Protein AF-A0A522RXC2-F1 (afdb_monomer)

pLDDT: mean 76.6, std 20.16, range [38.16, 98.0]

Mean predicted aligned error: 17.6 Å

Radius of gyration: 33.02 Å; Cα contacts (8 Å, |Δi|>4): 258; chains: 1; bounding box: 106×85×93 Å

Nearest PDB structures (foldseek):
  2ajp-assembly3_B  TM=4.427E-01  e=1.871E+00  Homo sapiens
  6yjz-assembly1_B  TM=4.642E-01  e=2.998E+00  Mus musculus
  6yjz-assembly2_D  TM=4.438E-01  e=3.330E+00  Mus musculus
  2yxt-assembly1_B  TM=4.566E-01  e=5.338E+00  Homo sapiens
  6evj-assembly1_B  TM=4.307E-01  e=3.897E+00  Influenza A virus (A/little yellow-shouldered bat/Guatemala/060/2010(H17N10))

Structure (mmCIF, N/CA/C/O backbone):
data_AF-A0A522RXC2-F1
#
_entry.id   AF-A0A522RXC2-F1
#
loop_
_atom_site.group_PDB
_atom_site.id
_atom_site.type_symbol
_atom_site.label_atom_id
_atom_site.label_alt_id
_atom_site.label_comp_id
_atom_site.label_asym_id
_atom_site.label_entity_id
_atom_site.label_seq_id
_atom_site.pdbx_PDB_ins_code
_atom_site.Cartn_x
_atom_site.Cartn_y
_atom_site.Cartn_z
_atom_site.occupancy
_atom_site.B_iso_or_equiv
_atom_site.auth_seq_id
_atom_site.auth_comp_id
_atom_site.auth_asym_id
_atom_site.auth_atom_id
_atom_site.pdbx_PDB_model_num
ATOM 1 N N . MET A 1 1 ? 27.161 63.337 -37.285 1.00 39.28 1 MET A N 1
ATOM 2 C CA . MET A 1 1 ? 25.942 62.586 -37.662 1.00 39.28 1 MET A CA 1
ATOM 3 C C . MET A 1 1 ? 25.409 61.882 -36.421 1.00 39.28 1 MET A C 1
ATOM 5 O O . MET A 1 1 ? 26.219 61.438 -35.623 1.00 39.28 1 MET A O 1
ATOM 9 N N . LYS A 1 2 ? 24.078 61.933 -36.261 1.00 38.31 2 LYS A N 1
ATOM 10 C CA . LYS A 1 2 ? 23.156 61.257 -35.318 1.00 38.31 2 LYS A CA 1
ATOM 11 C C . LYS A 1 2 ? 23.788 60.215 -34.362 1.00 38.31 2 LYS A C 1
ATOM 13 O O . LYS A 1 2 ? 24.434 59.295 -34.836 1.00 38.31 2 LYS A O 1
ATOM 18 N N . SER A 1 3 ? 23.743 60.422 -33.035 1.00 42.00 3 SER A N 1
ATOM 19 C CA . SER A 1 3 ? 22.680 59.985 -32.080 1.00 42.00 3 SER A CA 1
ATOM 20 C C . SER A 1 3 ? 22.632 58.453 -31.928 1.00 42.00 3 SER A C 1
ATOM 22 O O . SER A 1 3 ? 22.546 57.773 -32.934 1.00 42.00 3 SER A O 1
ATOM 24 N N . HIS A 1 4 ? 22.786 57.866 -30.731 1.00 44.84 4 HIS A N 1
ATOM 25 C CA . HIS A 1 4 ? 21.712 57.647 -29.743 1.00 44.84 4 HIS A CA 1
ATOM 26 C C . HIS A 1 4 ? 22.188 57.720 -28.270 1.00 44.84 4 HIS A C 1
ATOM 28 O O . HIS A 1 4 ? 23.353 57.495 -27.961 1.00 44.84 4 HIS A O 1
ATOM 34 N N . ARG A 1 5 ? 21.248 58.090 -27.385 1.00 46.31 5 ARG A N 1
ATOM 35 C CA . ARG A 1 5 ? 21.393 58.407 -25.947 1.00 46.31 5 ARG A CA 1
ATOM 36 C C . ARG A 1 5 ? 20.899 57.218 -25.050 1.00 46.31 5 ARG A C 1
ATOM 38 O O . ARG A 1 5 ? 20.729 56.137 -25.605 1.00 46.31 5 ARG A O 1
ATOM 45 N N . PRO A 1 6 ? 20.671 57.355 -23.716 1.00 63.16 6 PRO A N 1
ATOM 46 C CA . PRO A 1 6 ? 21.152 56.415 -22.688 1.00 63.16 6 PRO A CA 1
ATOM 47 C C . PRO A 1 6 ? 20.010 55.804 -21.829 1.00 63.16 6 PRO A C 1
ATOM 49 O O . PRO A 1 6 ? 18.865 56.225 -21.946 1.00 63.16 6 PRO A O 1
ATOM 52 N N . VAL A 1 7 ? 20.306 54.878 -20.908 1.00 45.78 7 VAL A N 1
ATOM 53 C CA . VAL A 1 7 ? 19.448 54.507 -19.748 1.00 45.78 7 VAL A CA 1
ATOM 54 C C . VAL A 1 7 ? 20.414 53.991 -18.659 1.00 45.78 7 VAL A C 1
ATOM 56 O O . VAL A 1 7 ? 21.138 53.045 -18.937 1.00 45.78 7 VAL A O 1
ATOM 59 N N . LEU A 1 8 ? 20.731 54.633 -17.526 1.00 41.34 8 LEU A N 1
ATOM 60 C CA . LEU A 1 8 ? 20.001 55.308 -16.438 1.00 41.34 8 LEU A CA 1
ATOM 61 C C . LEU A 1 8 ? 19.420 54.336 -15.391 1.00 41.34 8 LEU A C 1
ATOM 63 O O . LEU A 1 8 ? 18.599 53.479 -15.700 1.00 41.34 8 LEU A O 1
ATOM 67 N N . THR A 1 9 ? 19.771 54.629 -14.133 1.00 42.03 9 THR A N 1
ATOM 68 C CA . THR A 1 9 ? 19.067 54.342 -12.862 1.00 42.03 9 THR A CA 1
ATOM 69 C C . THR A 1 9 ? 19.559 53.170 -12.005 1.00 42.03 9 THR A C 1
ATOM 71 O O . THR A 1 9 ? 19.254 52.005 -12.232 1.00 42.03 9 THR A O 1
ATOM 74 N N . ALA A 1 10 ? 20.274 53.555 -10.946 1.00 48.59 10 ALA A N 1
ATOM 75 C CA . ALA A 1 10 ? 20.488 52.814 -9.712 1.00 48.59 10 ALA A CA 1
ATOM 76 C C . ALA A 1 10 ? 19.205 52.747 -8.863 1.00 48.59 10 ALA A C 1
ATOM 78 O O . ALA A 1 10 ? 18.436 53.705 -8.870 1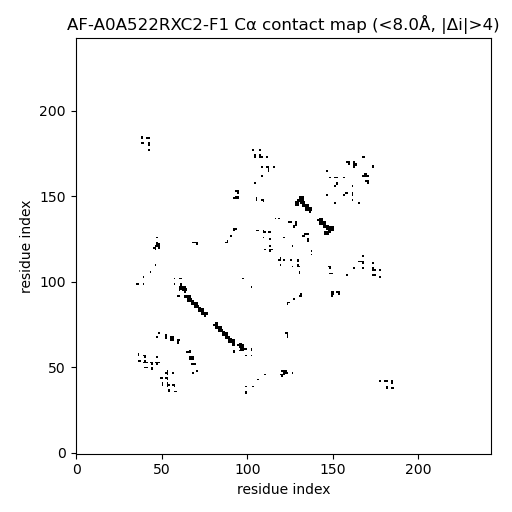.00 48.59 10 ALA A O 1
ATOM 79 N N . LEU A 1 11 ? 19.038 51.709 -8.037 1.00 43.91 11 LEU A N 1
ATOM 80 C CA . LEU A 1 11 ? 18.320 51.841 -6.765 1.00 43.91 11 LEU A CA 1
ATOM 81 C C . LEU A 1 11 ? 18.719 50.739 -5.772 1.00 43.91 11 LEU A C 1
ATOM 83 O O . LEU A 1 11 ? 18.829 49.569 -6.124 1.00 43.91 11 LEU A O 1
ATOM 87 N N . ALA A 1 12 ? 18.938 51.164 -4.531 1.00 43.34 12 ALA A N 1
ATOM 88 C CA . ALA A 1 12 ? 19.292 50.373 -3.362 1.00 43.34 12 ALA A CA 1
ATOM 89 C C . ALA A 1 12 ? 18.056 49.811 -2.630 1.00 43.34 12 ALA A C 1
ATOM 91 O O . ALA A 1 12 ? 17.001 50.440 -2.632 1.00 43.34 12 ALA A O 1
ATOM 92 N N . ALA A 1 13 ? 18.230 48.689 -1.927 1.00 43.59 13 ALA A N 1
ATOM 93 C CA . ALA A 1 13 ? 17.433 48.218 -0.784 1.00 43.59 13 ALA A CA 1
ATOM 94 C C . ALA A 1 13 ? 18.251 47.094 -0.105 1.00 43.59 13 ALA A C 1
ATOM 96 O O . ALA A 1 13 ? 18.854 46.296 -0.810 1.00 43.59 13 ALA A O 1
ATOM 97 N N . GLY A 1 14 ? 18.402 46.942 1.209 1.00 38.16 14 GLY A N 1
ATOM 98 C CA . GLY A 1 14 ? 17.675 47.483 2.351 1.00 38.16 14 GLY A CA 1
ATOM 99 C C . GLY A 1 14 ? 17.316 46.328 3.304 1.00 38.16 14 GLY A C 1
ATOM 100 O O . GLY A 1 14 ? 16.737 45.346 2.861 1.00 38.16 14 GLY A O 1
ATOM 101 N N . LEU A 1 15 ? 17.620 46.510 4.597 1.00 46.50 15 LEU A N 1
ATOM 102 C CA . LEU A 1 15 ? 17.197 45.756 5.797 1.00 46.50 15 LEU A CA 1
ATOM 103 C C . LEU A 1 15 ? 17.980 44.504 6.260 1.00 46.50 15 LEU A C 1
ATOM 105 O O . LEU A 1 15 ? 17.773 43.378 5.820 1.00 46.50 15 LEU A O 1
ATOM 109 N N . LEU A 1 16 ? 18.777 44.744 7.309 1.00 46.28 16 LEU A N 1
ATOM 110 C CA . LEU A 1 16 ? 19.209 43.795 8.335 1.00 46.28 16 LEU A CA 1
ATOM 111 C C . LEU A 1 16 ? 18.027 43.525 9.291 1.00 46.28 16 LEU A C 1
ATOM 113 O O . LEU A 1 16 ? 17.514 44.467 9.894 1.00 46.28 16 LEU A O 1
ATOM 117 N N . ALA A 1 17 ? 17.629 42.267 9.482 1.00 45.09 17 ALA A N 1
ATOM 118 C CA . ALA A 1 17 ? 16.719 41.862 10.554 1.00 45.09 17 ALA A CA 1
ATOM 119 C C . ALA A 1 17 ? 17.408 40.809 11.431 1.00 45.09 17 ALA A C 1
ATOM 121 O O . ALA A 1 17 ? 17.697 39.698 10.991 1.00 45.09 17 ALA A O 1
ATOM 122 N N . ALA A 1 18 ? 17.701 41.194 12.673 1.00 46.00 18 ALA A N 1
ATOM 123 C CA . ALA A 1 18 ? 18.211 40.320 13.715 1.00 46.00 18 ALA A CA 1
ATOM 124 C C . ALA A 1 18 ? 17.102 39.363 14.177 1.00 46.00 18 ALA A C 1
ATOM 126 O O . ALA A 1 18 ? 16.069 39.813 14.670 1.00 46.00 18 ALA A O 1
ATOM 127 N N . PHE A 1 19 ? 17.320 38.053 14.050 1.00 42.06 19 PHE A N 1
ATOM 128 C CA . PHE A 1 19 ? 16.474 37.048 14.692 1.00 42.06 19 PHE A CA 1
ATOM 129 C C . PHE A 1 19 ? 17.143 36.587 15.988 1.00 42.06 19 PHE A C 1
ATOM 131 O O . PHE A 1 19 ? 18.197 35.954 15.979 1.00 42.06 19 PHE A O 1
ATOM 138 N N . ALA A 1 20 ? 16.524 36.951 17.110 1.00 42.66 20 ALA A N 1
ATOM 139 C CA . ALA A 1 20 ? 16.859 36.451 18.431 1.00 42.66 20 ALA A CA 1
ATOM 140 C C . ALA A 1 20 ? 16.582 34.940 18.493 1.00 42.66 20 ALA A C 1
ATOM 142 O O . ALA A 1 20 ? 15.469 34.492 18.218 1.00 42.66 20 ALA A O 1
ATOM 143 N N . ALA A 1 21 ? 17.593 34.154 18.861 1.00 41.53 21 ALA A N 1
ATOM 144 C CA . ALA A 1 21 ? 17.442 32.733 19.137 1.00 41.53 21 ALA A CA 1
ATOM 145 C C . ALA A 1 21 ? 16.691 32.551 20.466 1.00 41.53 21 ALA A C 1
ATOM 147 O O . ALA A 1 21 ? 17.271 32.657 21.545 1.00 41.53 21 ALA A O 1
ATOM 148 N N . SER A 1 22 ? 15.387 32.290 20.401 1.00 46.25 22 SER A N 1
ATOM 149 C CA . SER A 1 22 ? 14.627 31.796 21.548 1.00 46.25 22 SER A CA 1
ATOM 150 C C . SER A 1 22 ? 14.989 30.331 21.793 1.00 46.25 22 SER A C 1
ATOM 152 O O . SER A 1 22 ? 14.645 29.457 20.995 1.00 46.25 22 SER A O 1
ATOM 154 N N . ALA A 1 23 ? 15.680 30.067 22.902 1.00 50.06 23 ALA A N 1
ATOM 155 C CA . ALA A 1 23 ? 15.892 28.729 23.430 1.00 50.06 23 ALA A CA 1
ATOM 156 C C . ALA A 1 23 ? 14.539 28.102 23.810 1.00 50.06 23 ALA A C 1
ATOM 158 O O . ALA A 1 23 ? 13.947 28.461 24.826 1.00 50.06 23 ALA A O 1
ATOM 159 N N . PHE A 1 24 ? 14.047 27.163 23.000 1.00 47.12 24 PHE A N 1
ATOM 160 C CA . PHE A 1 24 ? 12.959 26.274 23.398 1.00 47.12 24 PHE A CA 1
ATOM 161 C C . PHE A 1 24 ? 13.554 25.007 24.013 1.00 47.12 24 PHE A C 1
ATOM 163 O O . PHE A 1 24 ? 13.954 24.076 23.319 1.00 47.12 24 PHE A O 1
ATOM 170 N N . ALA A 1 25 ? 13.593 24.977 25.344 1.00 49.44 25 ALA A N 1
ATOM 171 C CA . ALA A 1 25 ? 13.610 23.734 26.096 1.00 49.44 25 ALA A CA 1
ATOM 172 C C . ALA A 1 25 ? 12.193 23.138 26.055 1.00 49.44 25 ALA A C 1
ATOM 174 O O . ALA A 1 25 ? 11.322 23.527 26.829 1.00 49.44 25 ALA A O 1
ATOM 175 N N . ALA A 1 26 ? 11.943 22.222 25.120 1.00 47.84 26 ALA A N 1
ATOM 176 C CA . ALA A 1 26 ? 10.745 21.387 25.097 1.00 47.84 26 ALA A CA 1
ATOM 177 C C . ALA A 1 26 ? 11.047 20.093 24.332 1.00 47.84 26 ALA A C 1
ATOM 179 O O . ALA A 1 26 ? 11.488 20.149 23.187 1.00 47.84 26 ALA A O 1
ATOM 180 N N . GLY A 1 27 ? 10.810 18.924 24.936 1.00 43.91 27 GLY A N 1
ATOM 181 C CA . GLY A 1 27 ? 11.009 17.675 24.198 1.00 43.91 27 GLY A CA 1
ATOM 182 C C . GLY A 1 27 ? 10.812 16.352 24.931 1.00 43.91 27 GLY A C 1
ATOM 183 O O . GLY A 1 27 ? 11.405 15.366 24.516 1.00 43.91 27 GLY A O 1
ATOM 184 N N . GLY A 1 28 ? 9.977 16.273 25.969 1.00 46.66 28 GLY A N 1
ATOM 185 C CA . GLY A 1 28 ? 9.604 14.997 26.607 1.00 46.66 28 GLY A CA 1
ATOM 186 C C . GLY A 1 28 ? 8.694 14.076 25.769 1.00 46.66 28 GLY A C 1
ATOM 187 O O . GLY A 1 28 ? 8.095 13.162 26.323 1.00 46.66 28 GLY A O 1
ATOM 188 N N . THR A 1 29 ? 8.563 14.296 24.454 1.00 48.19 29 THR A N 1
ATOM 189 C CA . THR A 1 29 ? 7.570 13.612 23.594 1.00 48.19 29 THR A CA 1
ATOM 190 C C . THR A 1 29 ? 8.180 12.951 22.348 1.00 48.19 29 THR A C 1
ATOM 192 O O . THR A 1 29 ? 7.498 12.220 21.630 1.00 48.19 29 THR A O 1
ATOM 195 N N . THR A 1 30 ? 9.469 13.168 22.072 1.00 50.03 30 THR A N 1
ATOM 196 C CA . THR A 1 30 ? 10.105 12.695 20.830 1.00 50.03 30 THR A CA 1
ATOM 197 C C . THR A 1 30 ? 10.439 11.203 20.890 1.00 50.03 30 THR A C 1
ATOM 199 O O . THR A 1 30 ? 10.197 10.475 19.934 1.00 50.03 30 THR A O 1
ATOM 202 N N . THR A 1 31 ? 10.891 10.698 22.041 1.00 55.59 31 THR A N 1
ATOM 203 C CA . THR A 1 31 ? 11.408 9.324 22.157 1.00 55.59 31 THR A CA 1
ATOM 204 C C . THR A 1 31 ? 10.357 8.254 21.849 1.00 55.59 31 THR A C 1
ATOM 206 O O . THR A 1 31 ? 10.655 7.281 21.161 1.00 55.59 31 THR A O 1
ATOM 209 N N . THR A 1 32 ? 9.109 8.424 22.296 1.00 60.59 32 THR A N 1
ATOM 210 C CA . THR A 1 32 ? 8.047 7.422 22.083 1.00 60.59 32 THR A CA 1
ATOM 211 C C . THR A 1 32 ? 7.533 7.406 20.644 1.00 60.59 32 THR A C 1
ATOM 213 O O . THR A 1 32 ? 7.248 6.339 20.106 1.00 60.59 32 THR A O 1
ATOM 216 N N . THR A 1 33 ? 7.454 8.570 19.992 1.00 66.06 33 THR A N 1
ATOM 217 C CA . THR A 1 33 ? 6.955 8.682 18.611 1.00 66.06 33 THR A CA 1
ATOM 218 C C . THR A 1 33 ? 7.960 8.186 17.578 1.00 66.06 33 THR A C 1
ATOM 220 O O . THR A 1 33 ? 7.542 7.548 16.614 1.00 66.06 33 THR A O 1
ATOM 223 N N . THR A 1 34 ? 9.257 8.418 17.806 1.00 72.44 34 THR A N 1
ATOM 224 C CA . THR A 1 34 ? 10.351 7.861 16.994 1.00 72.44 34 THR A CA 1
ATOM 225 C C . THR A 1 34 ? 10.493 6.350 17.187 1.00 72.44 34 THR A C 1
ATOM 227 O O . THR A 1 34 ? 10.797 5.627 16.243 1.00 72.44 34 THR A O 1
ATOM 230 N N . THR A 1 35 ? 10.234 5.846 18.398 1.00 84.88 35 THR A N 1
ATOM 231 C CA . THR A 1 35 ? 10.315 4.402 18.668 1.00 84.88 35 THR A CA 1
ATOM 232 C C . THR A 1 35 ? 9.231 3.628 17.914 1.00 84.88 35 THR A C 1
ATOM 234 O O . THR A 1 35 ? 9.531 2.616 17.286 1.00 84.88 35 THR A O 1
ATOM 237 N N . GLU A 1 36 ? 7.980 4.099 17.926 1.00 88.75 36 GLU A N 1
ATOM 238 C CA . GLU A 1 36 ? 6.889 3.413 17.215 1.00 88.75 36 GLU A CA 1
ATOM 239 C C . GLU A 1 36 ? 7.006 3.528 15.685 1.00 88.75 36 GLU A C 1
ATOM 241 O O . GLU A 1 36 ? 6.707 2.553 14.996 1.00 88.75 36 GLU A O 1
ATOM 246 N N . SER A 1 37 ? 7.482 4.655 15.131 1.00 90.94 37 SER A N 1
ATOM 247 C CA . SER A 1 37 ? 7.717 4.759 13.678 1.00 90.94 37 SER A CA 1
ATOM 248 C C . SER A 1 37 ? 8.797 3.792 13.205 1.00 90.94 37 SER A C 1
ATOM 250 O O . SER A 1 37 ? 8.567 3.044 12.258 1.00 90.94 37 SER A O 1
ATOM 252 N N . SER A 1 38 ? 9.935 3.751 13.904 1.00 92.06 38 SER A N 1
ATOM 253 C CA . SER A 1 38 ? 11.039 2.835 13.600 1.00 92.06 38 SER A CA 1
ATOM 254 C C . SER A 1 38 ? 10.580 1.377 13.650 1.00 92.06 38 SER A C 1
ATOM 256 O O . SER A 1 38 ? 10.862 0.602 12.741 1.00 92.06 38 SER A O 1
ATOM 258 N N . LYS A 1 39 ? 9.791 1.014 14.663 1.00 92.31 39 LYS A N 1
ATOM 259 C CA . LYS A 1 39 ? 9.276 -0.347 14.837 1.00 92.31 39 LYS A CA 1
ATOM 260 C C . LYS A 1 39 ? 8.334 -0.772 13.714 1.00 92.31 39 LYS A C 1
ATOM 262 O O . LYS A 1 39 ? 8.406 -1.910 13.245 1.00 92.31 39 LYS A O 1
ATOM 267 N N . LEU A 1 40 ? 7.468 0.137 13.268 1.00 94.62 40 LEU A N 1
ATOM 268 C CA . LEU A 1 40 ? 6.603 -0.100 12.117 1.00 94.62 40 LEU A CA 1
ATOM 269 C C . LEU A 1 40 ? 7.406 -0.222 10.828 1.00 94.62 40 LEU A C 1
ATOM 271 O O . LEU A 1 40 ? 7.177 -1.176 10.091 1.00 94.62 40 LEU A O 1
ATOM 275 N N . ALA A 1 41 ? 8.365 0.674 10.584 1.00 94.94 41 ALA A N 1
ATOM 276 C CA . ALA A 1 41 ? 9.210 0.607 9.396 1.00 94.94 41 ALA A CA 1
ATOM 277 C C . ALA A 1 41 ? 9.915 -0.755 9.317 1.00 94.94 41 ALA A C 1
ATOM 279 O O . ALA A 1 41 ? 9.757 -1.464 8.332 1.00 94.94 41 ALA A O 1
ATOM 280 N N . THR A 1 42 ? 10.543 -1.199 10.409 1.00 95.12 42 THR A N 1
ATOM 281 C CA . THR A 1 42 ? 11.173 -2.527 10.487 1.00 95.12 42 THR A CA 1
ATOM 282 C C . THR A 1 42 ? 10.188 -3.677 10.266 1.00 95.12 42 THR A C 1
ATOM 284 O O . THR A 1 42 ? 10.524 -4.664 9.620 1.00 95.12 42 THR A O 1
ATOM 287 N N . THR A 1 43 ? 8.960 -3.569 10.782 1.00 94.19 43 THR A N 1
ATOM 288 C CA . THR A 1 43 ? 7.929 -4.608 10.594 1.00 94.19 43 THR A CA 1
ATOM 289 C C . THR A 1 43 ? 7.550 -4.774 9.120 1.00 94.19 43 THR A C 1
ATOM 291 O O . THR A 1 43 ? 7.256 -5.888 8.694 1.00 94.19 43 THR A O 1
ATOM 294 N N . TYR A 1 44 ? 7.571 -3.684 8.350 1.00 95.25 44 TYR A N 1
ATOM 295 C CA . TYR A 1 44 ? 7.156 -3.658 6.948 1.00 95.25 44 TYR A CA 1
ATOM 296 C C . TYR A 1 44 ? 8.324 -3.538 5.956 1.00 95.25 44 TYR A C 1
ATOM 298 O O . TYR A 1 44 ? 8.064 -3.369 4.770 1.00 95.25 44 TYR A O 1
ATOM 306 N N . THR A 1 45 ? 9.586 -3.679 6.384 1.00 95.50 45 THR A N 1
ATOM 307 C CA . THR A 1 45 ? 10.766 -3.632 5.493 1.00 95.50 45 THR A CA 1
ATOM 308 C C . THR A 1 45 ? 10.643 -4.613 4.327 1.00 95.50 45 THR A C 1
ATOM 310 O O . THR A 1 45 ? 10.825 -4.217 3.179 1.00 95.50 45 THR A O 1
ATOM 313 N N . THR A 1 46 ? 10.284 -5.874 4.596 1.00 93.81 46 THR A N 1
ATOM 314 C CA . THR A 1 46 ? 10.104 -6.890 3.544 1.00 93.81 46 THR A CA 1
ATOM 315 C C . THR A 1 46 ? 8.957 -6.525 2.610 1.00 93.81 46 THR A C 1
ATOM 317 O O . THR A 1 46 ? 9.132 -6.527 1.399 1.00 93.81 46 THR A O 1
ATOM 320 N N . PHE A 1 47 ? 7.813 -6.130 3.173 1.00 94.75 47 PHE A N 1
ATOM 321 C CA . PHE A 1 47 ? 6.648 -5.715 2.394 1.00 94.75 47 PHE A CA 1
ATOM 322 C C . PHE A 1 47 ? 6.947 -4.507 1.496 1.00 94.75 47 PHE A C 1
ATOM 324 O O . PHE A 1 47 ? 6.478 -4.445 0.370 1.00 94.75 47 PHE A O 1
ATOM 331 N N . ALA A 1 48 ? 7.746 -3.554 1.973 1.00 95.25 48 ALA A N 1
ATOM 332 C CA . ALA A 1 48 ? 8.128 -2.362 1.225 1.00 95.25 48 ALA A CA 1
ATOM 333 C C . ALA A 1 48 ? 9.308 -2.591 0.260 1.00 95.25 48 ALA A C 1
ATOM 335 O O . ALA A 1 48 ? 9.661 -1.696 -0.510 1.00 95.25 48 ALA A O 1
ATOM 336 N N . GLY A 1 49 ? 9.970 -3.748 0.342 1.00 93.88 49 GLY A N 1
ATOM 337 C CA . GLY A 1 49 ? 11.167 -4.103 -0.420 1.00 93.88 49 GLY A CA 1
ATOM 338 C C . GLY A 1 49 ? 12.478 -3.466 0.068 1.00 93.88 49 GLY A C 1
ATOM 339 O O . GLY A 1 49 ? 13.546 -3.869 -0.387 1.00 93.88 49 GLY A O 1
ATOM 340 N N . SER A 1 50 ? 12.441 -2.483 0.975 1.00 95.31 50 SER A N 1
ATOM 341 C CA . SER A 1 50 ? 13.635 -1.880 1.590 1.00 95.31 50 SER A CA 1
ATOM 342 C C . SER A 1 50 ? 13.301 -1.067 2.846 1.00 95.31 50 SER A C 1
ATOM 344 O O . SER A 1 50 ? 12.161 -0.637 3.036 1.00 95.31 50 SER A O 1
ATOM 346 N N . ASP A 1 51 ? 14.308 -0.787 3.682 1.00 95.56 51 ASP A N 1
ATOM 347 C CA . ASP A 1 51 ? 14.142 0.078 4.859 1.00 95.56 51 ASP A CA 1
ATOM 348 C C . ASP A 1 51 ? 13.778 1.514 4.465 1.00 95.56 51 ASP A C 1
ATOM 350 O O . ASP A 1 51 ? 12.952 2.151 5.118 1.00 95.56 51 ASP A O 1
ATOM 354 N N . ALA A 1 52 ? 14.358 2.034 3.378 1.00 96.06 52 ALA A N 1
ATOM 355 C CA . ALA A 1 52 ? 14.050 3.373 2.880 1.00 96.06 52 ALA A CA 1
ATOM 356 C C . ALA A 1 52 ? 12.571 3.487 2.474 1.00 96.06 52 ALA A C 1
ATOM 358 O O . ALA A 1 52 ? 11.879 4.410 2.906 1.00 96.06 52 ALA A O 1
ATOM 359 N N . ASN A 1 53 ? 12.065 2.500 1.729 1.00 97.31 53 ASN A N 1
ATOM 360 C CA . ASN A 1 53 ? 10.660 2.439 1.334 1.00 97.31 53 ASN A CA 1
ATOM 361 C C . ASN A 1 53 ? 9.732 2.282 2.545 1.00 97.31 53 ASN A C 1
ATOM 363 O O . ASN A 1 53 ? 8.689 2.930 2.608 1.00 97.31 53 ASN A O 1
ATOM 367 N N . ALA A 1 54 ? 10.098 1.450 3.525 1.00 97.38 54 ALA A N 1
ATOM 368 C CA . ALA A 1 54 ? 9.273 1.244 4.711 1.00 97.38 54 ALA A CA 1
ATOM 369 C C . ALA A 1 54 ? 9.171 2.505 5.578 1.00 97.38 54 ALA A C 1
ATOM 371 O O . ALA A 1 54 ? 8.080 2.846 6.039 1.00 97.38 54 ALA A O 1
ATOM 372 N N . ASN A 1 55 ? 10.275 3.239 5.750 1.00 96.69 55 ASN A N 1
ATOM 373 C CA . ASN A 1 55 ? 10.252 4.541 6.417 1.00 96.69 55 ASN A CA 1
ATOM 374 C C . ASN A 1 55 ? 9.383 5.541 5.638 1.00 96.69 55 ASN A C 1
ATOM 376 O O . ASN A 1 55 ? 8.506 6.168 6.229 1.00 96.69 55 ASN A O 1
ATOM 380 N N . ALA A 1 56 ? 9.545 5.625 4.311 1.00 97.69 56 ALA A N 1
ATOM 381 C CA . ALA A 1 56 ? 8.738 6.506 3.465 1.00 97.69 56 ALA A CA 1
ATOM 382 C C . ALA A 1 56 ? 7.232 6.195 3.557 1.00 97.69 56 ALA A C 1
ATOM 384 O O . ALA A 1 56 ? 6.419 7.116 3.661 1.00 97.69 56 ALA A O 1
ATOM 385 N N . LEU A 1 57 ? 6.855 4.911 3.579 1.00 97.25 57 LEU A N 1
ATOM 386 C CA . LEU A 1 57 ? 5.474 4.470 3.792 1.00 97.25 57 LEU A CA 1
ATOM 387 C C . LEU A 1 57 ? 4.941 4.926 5.150 1.00 97.25 57 LEU A C 1
ATOM 389 O O . LEU A 1 57 ? 3.889 5.561 5.220 1.00 97.25 57 LEU A O 1
ATOM 393 N N . VAL A 1 58 ? 5.646 4.604 6.237 1.00 97.38 58 VAL A N 1
ATOM 394 C CA . VAL A 1 58 ? 5.182 4.914 7.596 1.00 97.38 58 VAL A CA 1
ATOM 395 C C . VAL A 1 58 ? 5.068 6.423 7.796 1.00 97.38 58 VAL A C 1
ATOM 397 O O . VAL A 1 58 ? 4.032 6.891 8.275 1.00 97.38 58 VAL A O 1
ATOM 400 N N . ASP A 1 59 ? 6.077 7.187 7.382 1.00 96.50 59 ASP A N 1
ATOM 401 C CA . ASP A 1 59 ? 6.097 8.639 7.537 1.00 96.50 59 ASP A CA 1
ATOM 402 C C . ASP A 1 59 ? 5.049 9.320 6.659 1.00 96.50 59 ASP A C 1
ATOM 404 O O . ASP A 1 59 ? 4.321 10.198 7.136 1.00 96.50 59 ASP A O 1
ATOM 408 N N . GLY A 1 60 ? 4.908 8.907 5.398 1.00 97.25 60 GLY A N 1
ATOM 409 C CA . GLY A 1 60 ? 3.919 9.500 4.505 1.00 97.25 60 GLY A CA 1
ATOM 410 C C . GLY A 1 60 ? 2.485 9.187 4.923 1.00 97.25 60 GLY A C 1
ATOM 411 O O . GLY A 1 60 ? 1.654 10.094 4.961 1.00 97.25 60 GLY A O 1
ATOM 412 N N . LEU A 1 61 ? 2.189 7.959 5.367 1.00 97.44 61 LEU A N 1
ATOM 413 C CA . LEU A 1 61 ? 0.868 7.607 5.910 1.00 97.44 61 LEU A CA 1
ATOM 414 C C . LEU A 1 61 ? 0.581 8.323 7.236 1.00 97.44 61 LEU A C 1
ATOM 416 O O . LEU A 1 61 ? -0.543 8.770 7.488 1.00 97.44 61 LEU A O 1
ATOM 420 N N . ARG A 1 62 ? 1.597 8.473 8.093 1.00 96.56 62 ARG A N 1
ATOM 421 C CA . ARG A 1 62 ? 1.480 9.204 9.359 1.00 96.56 62 ARG A CA 1
ATOM 422 C C . ARG A 1 62 ? 1.148 10.674 9.123 1.00 96.56 62 ARG A C 1
ATOM 424 O O . ARG A 1 62 ? 0.286 11.236 9.805 1.00 96.56 62 ARG A O 1
ATOM 431 N N . ASN A 1 63 ? 1.818 11.291 8.158 1.00 96.12 63 ASN A N 1
ATOM 432 C CA . ASN A 1 63 ? 1.707 12.718 7.888 1.00 96.12 63 ASN A CA 1
ATOM 433 C C . ASN A 1 63 ? 0.664 13.068 6.822 1.00 96.12 63 ASN A C 1
ATOM 435 O O . ASN A 1 63 ? 0.340 14.249 6.680 1.00 96.12 63 ASN A O 1
ATOM 439 N N . GLY A 1 64 ? 0.102 12.070 6.136 1.00 96.06 64 GLY A N 1
ATOM 440 C CA . GLY A 1 64 ? -0.812 12.261 5.012 1.00 96.06 64 GLY A CA 1
ATOM 441 C C . GLY A 1 64 ? -0.136 12.965 3.835 1.00 96.06 64 GLY A C 1
ATOM 442 O O . GLY A 1 64 ? -0.763 13.793 3.181 1.00 96.06 64 GLY A O 1
ATOM 443 N N . THR A 1 65 ? 1.149 12.705 3.603 1.00 97.12 65 THR A N 1
ATOM 444 C CA . THR A 1 65 ? 1.954 13.338 2.546 1.00 97.12 65 THR A CA 1
ATOM 445 C C . THR A 1 65 ? 2.282 12.343 1.444 1.00 97.12 65 THR A C 1
ATOM 447 O O . THR A 1 65 ? 2.175 11.136 1.653 1.00 97.12 65 THR A O 1
ATOM 450 N N . ALA A 1 66 ? 2.704 12.851 0.285 1.00 97.31 66 ALA A N 1
ATOM 451 C CA . ALA A 1 66 ? 3.155 12.020 -0.822 1.00 97.31 66 ALA A CA 1
ATOM 452 C C . ALA A 1 66 ? 4.254 11.043 -0.376 1.00 97.31 66 ALA A C 1
ATOM 454 O O . ALA A 1 66 ? 5.156 11.405 0.384 1.00 97.31 66 ALA A O 1
ATOM 455 N N . ILE A 1 67 ? 4.149 9.810 -0.858 1.00 98.00 67 ILE A N 1
ATOM 456 C CA . ILE A 1 67 ? 5.058 8.700 -0.596 1.00 98.00 67 ILE A CA 1
ATOM 457 C C . ILE A 1 67 ? 5.748 8.373 -1.910 1.00 98.00 67 ILE A C 1
ATOM 459 O O . ILE A 1 67 ? 5.070 8.167 -2.913 1.00 98.00 67 ILE A O 1
ATOM 463 N N . THR A 1 68 ? 7.075 8.296 -1.897 1.00 97.94 68 THR A N 1
ATOM 464 C CA . THR A 1 68 ? 7.865 7.814 -3.032 1.00 97.94 68 THR A CA 1
ATOM 465 C C . THR A 1 68 ? 8.542 6.517 -2.634 1.00 97.94 68 THR A C 1
ATOM 467 O O . THR A 1 68 ? 9.275 6.494 -1.649 1.00 97.94 68 THR A O 1
ATOM 470 N N . LEU A 1 69 ? 8.291 5.455 -3.396 1.00 97.44 69 LEU A N 1
ATOM 471 C CA . LEU A 1 69 ? 8.905 4.145 -3.213 1.00 97.44 69 LEU A CA 1
ATOM 472 C C . LEU A 1 69 ? 9.719 3.778 -4.440 1.00 97.44 69 LEU A C 1
ATOM 474 O O . LEU A 1 69 ? 9.342 4.093 -5.566 1.00 97.44 69 LEU A O 1
ATOM 478 N N . GLU A 1 70 ? 10.808 3.062 -4.222 1.00 95.56 70 GLU A N 1
ATOM 479 C CA . GLU A 1 70 ? 11.684 2.598 -5.286 1.00 95.56 70 GLU A CA 1
ATOM 480 C C . GLU A 1 70 ? 11.591 1.083 -5.420 1.00 95.56 70 GLU A C 1
ATOM 482 O O . GLU A 1 70 ? 11.824 0.343 -4.465 1.00 95.56 70 GLU A O 1
ATOM 487 N N . THR A 1 71 ? 11.271 0.600 -6.618 1.00 93.19 71 THR A N 1
ATOM 488 C CA . THR A 1 71 ? 11.363 -0.829 -6.938 1.00 93.19 71 THR A CA 1
ATOM 489 C C . THR A 1 71 ? 12.651 -1.075 -7.693 1.00 93.19 71 THR A C 1
ATOM 491 O O . THR A 1 71 ? 12.883 -0.464 -8.734 1.00 93.19 71 THR A O 1
ATOM 494 N N . THR A 1 72 ? 13.483 -1.976 -7.180 1.00 90.50 72 THR A N 1
ATOM 495 C CA . THR A 1 72 ? 14.704 -2.401 -7.863 1.00 90.50 72 THR A CA 1
ATOM 496 C C . THR A 1 72 ? 14.476 -3.762 -8.507 1.00 90.50 72 THR A C 1
ATOM 498 O O . THR A 1 72 ? 14.026 -4.699 -7.855 1.00 90.50 72 THR A O 1
ATOM 501 N N . SER A 1 73 ? 14.777 -3.884 -9.794 1.00 87.06 73 SER A N 1
ATOM 502 C CA . SER A 1 73 ? 14.636 -5.123 -10.559 1.00 87.06 73 SER A CA 1
ATOM 503 C C . SER A 1 73 ? 15.904 -5.418 -11.343 1.00 87.06 73 SER A C 1
ATOM 505 O O . SER A 1 73 ? 16.600 -4.512 -11.802 1.00 87.06 73 SER A O 1
ATOM 507 N N . THR A 1 74 ? 16.211 -6.699 -11.514 1.00 89.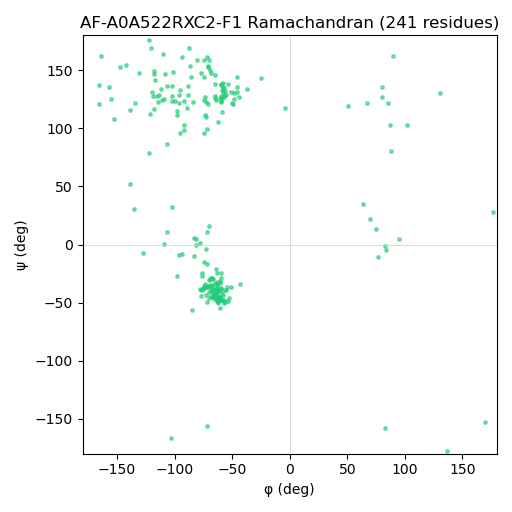69 74 THR A N 1
ATOM 508 C CA . THR A 1 74 ? 17.316 -7.149 -12.357 1.00 89.69 74 THR A CA 1
ATOM 509 C C . THR A 1 74 ? 16.785 -7.504 -13.740 1.00 89.69 74 THR A C 1
ATOM 511 O O . THR A 1 74 ? 15.907 -8.346 -13.900 1.00 89.69 74 THR A O 1
ATOM 514 N N . VAL A 1 75 ? 17.317 -6.844 -14.763 1.00 88.75 75 VAL A N 1
ATOM 515 C CA . VAL A 1 75 ? 16.982 -7.102 -16.165 1.00 88.75 75 VAL A CA 1
ATOM 516 C C . VAL A 1 75 ? 18.136 -7.822 -16.841 1.00 88.75 75 VAL A C 1
ATOM 518 O O . VAL A 1 75 ? 19.302 -7.471 -16.653 1.00 88.75 75 VAL A O 1
ATOM 521 N N . LYS A 1 76 ? 17.824 -8.840 -17.643 1.00 89.81 76 LYS A N 1
ATOM 522 C CA . LYS A 1 76 ? 18.809 -9.499 -18.500 1.00 89.81 76 LYS A CA 1
ATOM 523 C C . LYS A 1 76 ? 18.856 -8.778 -19.843 1.00 89.81 76 LYS A C 1
ATOM 525 O O . LYS A 1 76 ? 17.871 -8.753 -20.575 1.00 89.81 76 LYS A O 1
ATOM 530 N N . ASN A 1 77 ? 20.004 -8.202 -20.162 1.00 87.69 77 ASN A N 1
ATOM 531 C CA . ASN A 1 77 ? 20.240 -7.513 -21.419 1.00 87.69 77 ASN A CA 1
ATOM 532 C C . ASN A 1 77 ? 20.399 -8.512 -22.575 1.00 87.69 77 ASN A C 1
ATOM 534 O O . ASN A 1 77 ? 20.781 -9.670 -22.382 1.00 87.69 77 ASN A O 1
ATOM 538 N N . ALA A 1 78 ? 20.189 -8.037 -23.804 1.00 87.88 78 ALA A N 1
ATOM 539 C CA . ALA A 1 78 ? 20.345 -8.841 -25.021 1.00 87.88 78 ALA A CA 1
ATOM 540 C C . ALA A 1 78 ? 21.769 -9.410 -25.207 1.00 87.88 78 ALA A C 1
ATOM 542 O O . ALA A 1 78 ? 21.943 -10.444 -25.842 1.00 87.88 78 ALA A O 1
ATOM 543 N N . ASN A 1 79 ? 22.784 -8.767 -24.620 1.00 90.12 79 ASN A N 1
ATOM 544 C CA . ASN A 1 79 ? 24.181 -9.220 -24.633 1.00 90.12 79 ASN A CA 1
ATOM 545 C C . ASN A 1 79 ? 24.501 -10.276 -23.549 1.00 90.12 79 ASN A C 1
ATOM 547 O O . ASN A 1 79 ? 25.661 -10.635 -23.368 1.00 90.12 79 ASN A O 1
ATOM 551 N N . GLY A 1 80 ? 23.495 -10.751 -22.808 1.00 87.94 80 GLY A N 1
ATOM 552 C CA . GLY A 1 80 ? 23.651 -11.757 -21.760 1.00 87.94 80 GLY A CA 1
ATOM 553 C C . GLY A 1 80 ? 24.087 -11.218 -20.395 1.00 87.94 80 GLY A C 1
ATOM 554 O O . GLY A 1 80 ? 24.105 -12.001 -19.447 1.00 87.94 80 GLY A O 1
ATOM 555 N N . THR A 1 81 ? 24.389 -9.922 -20.253 1.00 91.12 81 THR A N 1
ATOM 556 C CA . THR A 1 81 ? 24.686 -9.318 -18.944 1.00 91.12 81 THR A CA 1
ATOM 557 C C . THR A 1 81 ? 23.406 -8.999 -18.173 1.00 91.12 81 THR A C 1
ATOM 559 O O . THR A 1 81 ? 22.332 -8.854 -18.756 1.00 91.12 81 THR A O 1
ATOM 562 N N . THR A 1 82 ? 23.508 -8.865 -16.854 1.00 93.00 82 THR A N 1
ATOM 563 C CA . THR A 1 82 ? 22.413 -8.386 -16.001 1.00 93.00 82 THR A CA 1
ATOM 564 C C . THR A 1 82 ? 22.644 -6.933 -15.611 1.00 93.00 82 THR A C 1
ATOM 566 O O . THR A 1 82 ? 23.755 -6.567 -15.229 1.00 93.00 82 THR A O 1
ATOM 569 N N . SER A 1 83 ? 21.597 -6.120 -15.664 1.00 90.56 83 SER A N 1
ATOM 570 C CA . SER A 1 83 ? 21.590 -4.749 -15.159 1.00 90.56 83 SER A CA 1
ATOM 571 C C . SER A 1 83 ? 20.563 -4.604 -14.049 1.00 90.56 83 SER A C 1
ATOM 573 O O . SER A 1 83 ? 19.535 -5.274 -14.050 1.00 90.56 83 SER A O 1
ATOM 575 N N . THR A 1 84 ? 20.838 -3.704 -13.116 1.00 92.69 84 THR A N 1
ATOM 576 C CA . THR A 1 84 ? 19.899 -3.316 -12.067 1.00 92.69 84 THR A CA 1
ATOM 577 C C . THR A 1 84 ? 19.172 -2.055 -12.514 1.00 92.69 84 THR A C 1
ATOM 579 O O . THR A 1 84 ? 19.813 -1.088 -12.922 1.00 92.69 84 THR A O 1
ATOM 582 N N . VAL A 1 85 ? 17.845 -2.073 -12.459 1.00 91.75 85 VAL A N 1
ATOM 583 C CA . VAL A 1 85 ? 16.982 -0.940 -12.794 1.00 91.75 85 VAL A CA 1
ATOM 584 C C . VAL A 1 85 ? 16.193 -0.572 -11.553 1.00 91.75 85 VAL A C 1
ATOM 586 O O . VAL A 1 85 ? 15.541 -1.429 -10.964 1.00 91.75 85 VAL A O 1
ATOM 589 N N . THR A 1 86 ? 16.242 0.700 -11.178 1.00 93.31 86 THR A N 1
ATOM 590 C CA . THR A 1 86 ? 15.450 1.249 -10.078 1.00 93.31 86 THR A CA 1
ATOM 591 C C . THR A 1 86 ? 14.371 2.150 -10.661 1.00 93.31 86 THR A C 1
ATOM 593 O O . THR A 1 86 ? 14.661 3.053 -11.444 1.00 93.31 86 THR A O 1
ATOM 596 N N . THR A 1 87 ? 13.115 1.882 -10.319 1.00 93.38 87 THR A N 1
ATOM 597 C CA . THR A 1 87 ? 11.953 2.638 -10.793 1.00 93.38 87 THR A CA 1
ATOM 598 C C . THR A 1 87 ? 11.241 3.275 -9.602 1.00 93.38 87 THR A C 1
ATOM 600 O O . THR A 1 87 ? 10.752 2.541 -8.738 1.00 93.38 87 THR A O 1
ATOM 603 N N . PRO A 1 88 ? 11.177 4.617 -9.530 1.00 95.50 88 PRO A N 1
ATOM 604 C CA . PRO A 1 88 ? 10.416 5.301 -8.498 1.00 95.50 88 PRO A CA 1
ATOM 605 C C . PRO A 1 88 ? 8.918 5.267 -8.817 1.00 95.50 88 PRO A C 1
ATOM 607 O O . PRO A 1 88 ? 8.500 5.319 -9.974 1.00 95.50 88 PRO A O 1
ATOM 610 N N . THR A 1 89 ? 8.093 5.215 -7.782 1.00 96.31 89 THR A N 1
ATOM 611 C CA . THR A 1 89 ? 6.637 5.361 -7.850 1.00 96.31 89 THR A CA 1
ATOM 612 C C . THR A 1 89 ? 6.214 6.302 -6.736 1.00 96.31 89 THR A C 1
ATOM 614 O O . THR A 1 89 ? 6.513 6.048 -5.569 1.00 96.31 89 THR A O 1
ATOM 617 N N . THR A 1 90 ? 5.553 7.402 -7.094 1.00 97.25 90 THR A N 1
ATOM 618 C CA . THR A 1 90 ? 5.103 8.418 -6.139 1.00 97.25 90 THR A CA 1
ATOM 619 C C . THR A 1 90 ? 3.590 8.481 -6.120 1.00 97.25 90 THR A C 1
ATOM 621 O O . THR A 1 90 ? 2.975 8.687 -7.162 1.00 97.25 90 THR A O 1
ATOM 624 N N . PHE A 1 91 ? 3.001 8.387 -4.931 1.00 97.44 91 PHE A N 1
ATOM 625 C CA . PHE A 1 91 ? 1.556 8.443 -4.750 1.00 97.44 91 PHE A CA 1
ATOM 626 C C . PHE A 1 91 ? 1.164 9.208 -3.489 1.00 97.44 91 PHE A C 1
ATOM 628 O O . PHE A 1 91 ? 1.922 9.312 -2.525 1.00 97.44 91 PHE A O 1
ATOM 635 N N . GLN A 1 92 ? -0.048 9.759 -3.490 1.00 97.69 92 GLN A N 1
ATOM 636 C CA . GLN A 1 92 ? -0.622 10.452 -2.341 1.00 97.69 92 GLN A CA 1
ATOM 637 C C . GLN A 1 92 ? -1.624 9.521 -1.647 1.00 97.69 92 GLN A C 1
ATOM 639 O O . GLN A 1 92 ? -2.559 9.070 -2.307 1.00 97.69 92 GLN A O 1
ATOM 644 N N . PRO A 1 93 ? -1.476 9.227 -0.343 1.00 96.75 93 PRO A N 1
ATOM 645 C CA . PRO A 1 93 ? -2.491 8.510 0.422 1.00 96.75 93 PRO A CA 1
ATOM 646 C C . PRO A 1 93 ? -3.895 9.091 0.217 1.00 96.75 93 PRO A C 1
ATOM 648 O O . PRO A 1 93 ? -4.089 10.297 0.370 1.00 96.75 93 PRO A O 1
ATOM 651 N N . ALA A 1 94 ? -4.873 8.234 -0.092 1.00 95.12 94 ALA A N 1
ATOM 652 C CA . ALA A 1 94 ? -6.274 8.634 -0.266 1.00 95.12 94 ALA A CA 1
ATOM 653 C C . ALA A 1 94 ? -6.904 9.179 1.032 1.00 95.12 94 ALA A C 1
ATOM 655 O O . ALA A 1 94 ? -7.895 9.907 1.007 1.00 95.12 94 ALA A O 1
ATOM 656 N N . THR A 1 95 ? -6.320 8.836 2.181 1.00 93.62 95 THR A N 1
ATOM 657 C CA . THR A 1 95 ? -6.676 9.388 3.489 1.00 93.62 95 THR A CA 1
ATOM 658 C C . THR A 1 95 ? -5.795 10.580 3.859 1.00 93.62 95 THR A C 1
ATOM 660 O O . THR A 1 95 ? -4.667 10.713 3.395 1.00 93.62 95 THR A O 1
ATOM 663 N N . GLY A 1 96 ? -6.256 11.392 4.812 1.00 92.81 96 GLY A N 1
ATOM 664 C CA . GLY A 1 96 ? -5.383 12.320 5.533 1.00 92.81 96 GLY A CA 1
ATOM 665 C C . GLY A 1 96 ? -4.441 11.610 6.519 1.00 92.81 96 GLY A C 1
ATOM 666 O O . GLY A 1 96 ? -4.160 10.417 6.412 1.00 92.81 96 GLY A O 1
ATOM 667 N N . LYS A 1 97 ? -3.983 12.354 7.529 1.00 95.81 97 LYS A N 1
ATOM 668 C CA . LYS A 1 97 ? -3.058 11.863 8.564 1.00 95.81 97 LYS A CA 1
ATOM 669 C C . LYS A 1 97 ? -3.617 10.652 9.311 1.00 95.81 97 LYS A C 1
ATOM 671 O O . LYS A 1 97 ? -4.730 10.709 9.839 1.00 95.81 97 LYS A O 1
ATOM 676 N N . LEU A 1 98 ? -2.814 9.600 9.455 1.00 95.06 98 LEU A N 1
ATOM 677 C CA . LEU A 1 98 ? -3.172 8.414 10.234 1.00 95.06 98 LEU A CA 1
ATOM 678 C C . LEU A 1 98 ? -2.375 8.333 11.545 1.00 95.06 98 LEU A C 1
ATOM 680 O O . LEU A 1 98 ? -1.226 8.751 11.642 1.00 95.06 98 LEU A O 1
ATOM 684 N N . GLY A 1 99 ? -2.983 7.796 12.605 1.00 95.06 99 GLY A N 1
ATOM 685 C CA . GLY A 1 99 ? -2.251 7.370 13.808 1.00 95.06 99 GLY A CA 1
ATOM 686 C C . GLY A 1 99 ? -1.413 6.120 13.534 1.00 95.06 99 GLY A C 1
ATOM 687 O O . GLY A 1 99 ? -1.809 5.324 12.692 1.00 95.06 99 GLY A O 1
ATOM 688 N N . TYR A 1 100 ? -0.323 5.885 14.271 1.00 93.88 100 TYR A N 1
ATOM 689 C CA . TYR A 1 100 ? 0.531 4.698 14.070 1.00 93.88 100 TYR A CA 1
ATOM 690 C C . TYR A 1 100 ? -0.234 3.366 14.124 1.00 93.88 100 TYR A C 1
ATOM 692 O O . TYR A 1 100 ? 0.017 2.478 13.318 1.00 93.88 100 TYR A O 1
ATOM 700 N N . GL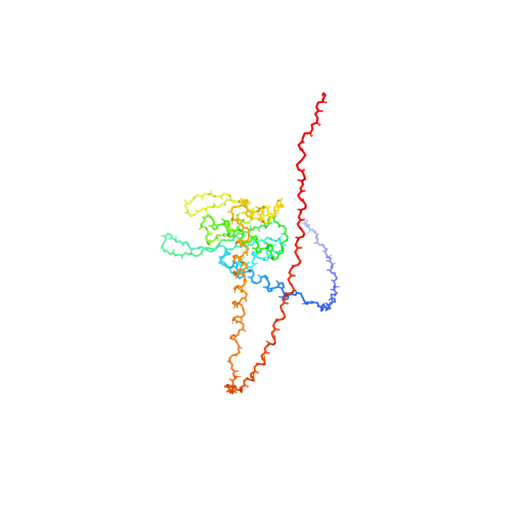Y A 1 101 ? -1.243 3.244 14.994 1.00 92.94 101 GLY A N 1
ATOM 701 C CA . GLY A 1 101 ? -2.121 2.067 15.001 1.00 92.94 101 GLY A CA 1
ATOM 702 C C . GLY A 1 101 ? -2.922 1.902 13.703 1.00 92.94 101 GLY A C 1
ATOM 703 O O . GLY A 1 101 ? -3.051 0.794 13.198 1.00 92.94 101 GLY A O 1
ATOM 704 N N . ASN A 1 102 ? -3.403 3.005 13.124 1.00 94.56 102 ASN A N 1
ATOM 705 C CA . ASN A 1 102 ? -4.104 2.999 11.838 1.00 94.56 102 ASN A CA 1
ATOM 706 C C . ASN A 1 102 ? -3.149 2.740 10.667 1.00 94.56 102 ASN A C 1
ATOM 708 O O . ASN A 1 102 ? -3.533 2.036 9.744 1.00 94.56 102 ASN A O 1
ATOM 712 N N . VAL A 1 103 ? -1.918 3.260 10.721 1.00 96.56 103 VAL A N 1
ATOM 713 C CA . VAL A 1 103 ? -0.859 2.936 9.751 1.00 96.56 103 VAL A CA 1
ATOM 714 C C . VAL A 1 103 ? -0.588 1.433 9.770 1.00 96.56 103 VAL A C 1
ATOM 716 O O . VAL A 1 103 ? -0.619 0.797 8.723 1.00 96.56 103 VAL A O 1
ATOM 719 N N . ASN A 1 104 ? -0.424 0.846 10.959 1.00 95.38 104 ASN A N 1
ATOM 720 C CA . ASN A 1 104 ? -0.218 -0.592 11.099 1.00 95.38 104 ASN A CA 1
ATOM 721 C C . ASN A 1 104 ? -1.377 -1.408 10.511 1.00 95.38 104 ASN A C 1
ATOM 723 O O . ASN A 1 104 ? -1.144 -2.355 9.775 1.00 95.38 104 ASN A O 1
ATOM 727 N N . ILE A 1 105 ? -2.627 -1.053 10.827 1.00 95.00 105 ILE A N 1
ATOM 728 C CA . ILE A 1 105 ? -3.792 -1.780 10.303 1.00 95.00 105 ILE A CA 1
ATOM 729 C C . ILE A 1 105 ? -3.884 -1.636 8.780 1.00 95.00 105 ILE A C 1
ATOM 731 O O . ILE A 1 105 ? -4.168 -2.618 8.100 1.00 95.00 105 ILE A O 1
ATOM 735 N N . ALA A 1 106 ? -3.628 -0.439 8.245 1.00 96.25 106 ALA A N 1
ATOM 736 C CA . ALA A 1 106 ? -3.676 -0.192 6.810 1.00 96.25 106 ALA A CA 1
ATOM 737 C C . ALA A 1 106 ? -2.646 -1.039 6.050 1.00 96.25 106 ALA A C 1
ATOM 739 O O . ALA A 1 106 ? -3.005 -1.716 5.090 1.00 96.25 106 ALA A O 1
ATOM 740 N N . LEU A 1 107 ? -1.393 -1.040 6.515 1.00 96.06 107 LEU A N 1
ATOM 741 C CA . LEU A 1 107 ? -0.313 -1.820 5.911 1.00 96.06 107 LEU A CA 1
ATOM 742 C C . LEU A 1 107 ? -0.564 -3.328 6.045 1.00 96.06 107 LEU A C 1
ATOM 744 O O . LEU A 1 107 ? -0.430 -4.047 5.061 1.00 96.06 107 LEU A O 1
ATOM 748 N N . ALA A 1 108 ? -1.024 -3.801 7.208 1.00 94.50 108 ALA A N 1
ATOM 749 C CA . ALA A 1 108 ? -1.364 -5.211 7.407 1.00 94.50 108 ALA A CA 1
ATOM 750 C C . ALA A 1 108 ? -2.499 -5.686 6.485 1.00 94.50 108 ALA A C 1
ATOM 752 O O . ALA A 1 108 ? -2.458 -6.806 5.981 1.00 94.50 108 ALA A O 1
ATOM 753 N N . LEU A 1 109 ? -3.524 -4.853 6.272 1.00 94.75 109 LEU A N 1
ATOM 754 C CA . LEU A 1 109 ? -4.622 -5.176 5.360 1.00 94.75 109 LEU A CA 1
ATOM 755 C C . LEU A 1 109 ? -4.171 -5.154 3.900 1.00 94.75 109 LEU A C 1
ATOM 757 O O . LEU A 1 109 ? -4.568 -6.041 3.155 1.00 94.75 109 LEU A O 1
ATOM 761 N N . ALA A 1 110 ? -3.339 -4.188 3.504 1.00 95.88 110 ALA A N 1
ATOM 762 C CA . ALA A 1 110 ? -2.816 -4.103 2.141 1.00 95.88 110 ALA A CA 1
ATOM 763 C C . ALA A 1 110 ? -1.917 -5.304 1.816 1.00 95.88 110 ALA A C 1
ATOM 765 O O . ALA A 1 110 ? -2.058 -5.920 0.763 1.00 95.88 110 ALA A O 1
ATOM 766 N N . GLU A 1 111 ? -1.055 -5.691 2.757 1.00 94.50 111 GLU A N 1
ATOM 767 C CA . GLU A 1 111 ? -0.239 -6.900 2.662 1.00 94.50 111 GLU A CA 1
ATOM 768 C C . GLU A 1 111 ? -1.107 -8.160 2.550 1.00 94.50 111 GLU A C 1
ATOM 770 O O . GLU A 1 111 ? -0.872 -8.997 1.683 1.00 94.50 111 GLU A O 1
ATOM 775 N N . ALA A 1 112 ? -2.145 -8.288 3.382 1.00 92.75 112 ALA A N 1
ATOM 776 C CA . ALA A 1 112 ? -3.060 -9.424 3.315 1.00 92.75 112 ALA A CA 1
ATOM 777 C C . ALA A 1 112 ? -3.859 -9.466 2.001 1.00 92.75 112 ALA A C 1
ATOM 779 O O . ALA A 1 112 ? -4.193 -10.550 1.523 1.00 92.75 112 ALA A O 1
ATOM 780 N N . ASP A 1 113 ? -4.191 -8.309 1.427 1.00 93.12 113 ASP A N 1
ATOM 781 C CA . ASP A 1 113 ? -4.920 -8.225 0.165 1.00 93.12 113 ASP A CA 1
ATOM 782 C C . ASP A 1 113 ? -4.058 -8.677 -1.017 1.00 93.12 113 ASP A C 1
ATOM 784 O O . ASP A 1 113 ? -4.468 -9.545 -1.785 1.00 93.12 113 ASP A O 1
ATOM 788 N N . LEU A 1 114 ? -2.815 -8.197 -1.080 1.00 93.38 114 LEU A N 1
ATOM 789 C CA . LEU A 1 114 ? -1.821 -8.641 -2.060 1.00 93.38 114 LEU A CA 1
ATOM 790 C C . LEU A 1 114 ? -1.450 -10.118 -1.880 1.00 93.38 114 LEU A C 1
ATOM 792 O O . LEU A 1 114 ? -1.350 -10.858 -2.859 1.00 93.38 114 LEU A O 1
ATOM 796 N N . GLY A 1 115 ? -1.341 -10.583 -0.635 1.00 91.19 115 GLY A N 1
ATOM 797 C CA . GLY A 1 115 ? -1.063 -11.983 -0.323 1.00 91.19 115 GLY A CA 1
ATOM 798 C C . GLY A 1 115 ? -2.132 -12.945 -0.851 1.00 91.19 115 GLY A C 1
ATOM 799 O O . GLY A 1 115 ? -1.798 -14.056 -1.260 1.00 91.19 115 GLY A O 1
ATOM 800 N N . LYS A 1 116 ? -3.405 -12.526 -0.931 1.00 89.38 116 LYS A N 1
ATOM 801 C CA . LYS A 1 116 ? -4.466 -13.338 -1.562 1.00 89.38 116 LYS A CA 1
ATOM 802 C C . LYS A 1 116 ? -4.276 -13.520 -3.058 1.00 89.38 116 LYS A C 1
ATOM 804 O O . LYS A 1 116 ? -4.679 -14.547 -3.592 1.00 89.38 116 LYS A O 1
ATOM 809 N N . LEU A 1 117 ? -3.658 -12.542 -3.709 1.00 90.25 117 LEU A N 1
ATOM 810 C CA . LEU A 1 117 ? -3.283 -12.616 -5.117 1.00 90.25 117 LEU A CA 1
ATOM 811 C C . LEU A 1 117 ? -1.971 -13.391 -5.326 1.00 90.25 117 LEU A C 1
ATOM 813 O O . LEU A 1 117 ? -1.460 -13.449 -6.440 1.00 90.25 117 LEU A O 1
ATOM 817 N N . GLY A 1 118 ? -1.400 -13.973 -4.262 1.00 89.75 118 GLY A N 1
ATOM 818 C CA . GLY A 1 118 ? -0.116 -14.669 -4.305 1.00 89.75 118 GLY A CA 1
ATOM 819 C C . GLY A 1 118 ? 1.091 -13.732 -4.386 1.00 89.75 118 GLY A C 1
ATOM 820 O O . GLY A 1 118 ? 2.193 -14.191 -4.677 1.00 89.75 118 GLY A O 1
ATOM 821 N N . ILE A 1 119 ? 0.908 -12.432 -4.136 1.00 90.81 119 ILE A N 1
ATOM 822 C CA . ILE A 1 119 ? 1.979 -11.434 -4.189 1.00 90.81 119 ILE A CA 1
ATOM 823 C C . ILE A 1 119 ? 2.593 -11.309 -2.791 1.00 90.81 119 ILE A C 1
ATOM 825 O O . ILE A 1 119 ? 2.015 -10.684 -1.903 1.00 90.81 119 ILE A O 1
ATOM 829 N N . THR A 1 120 ? 3.766 -11.914 -2.594 1.00 88.12 120 THR A N 1
ATOM 830 C CA . THR A 1 120 ? 4.504 -11.879 -1.316 1.00 88.12 120 THR A CA 1
ATOM 831 C C . THR A 1 120 ? 5.604 -10.823 -1.274 1.00 88.12 120 THR A C 1
ATOM 833 O O . THR A 1 120 ? 5.904 -10.317 -0.198 1.00 88.12 120 THR A O 1
ATOM 836 N N . ASP A 1 121 ? 6.153 -10.457 -2.434 1.00 89.62 121 ASP A N 1
ATOM 837 C CA . ASP A 1 121 ? 7.184 -9.426 -2.597 1.00 89.62 121 ASP A CA 1
ATOM 838 C C . ASP A 1 121 ? 6.662 -8.349 -3.560 1.00 89.62 121 ASP A C 1
ATOM 840 O O . ASP A 1 121 ? 6.944 -8.387 -4.763 1.00 89.62 121 ASP A O 1
ATOM 844 N N . PRO A 1 122 ? 5.802 -7.435 -3.082 1.00 93.69 122 PRO A N 1
ATOM 845 C CA . PRO A 1 122 ? 5.105 -6.517 -3.962 1.00 93.69 122 PRO A CA 1
ATOM 846 C C . PRO A 1 122 ? 6.020 -5.406 -4.481 1.00 93.69 122 PRO A C 1
ATOM 848 O O . PRO A 1 122 ? 6.869 -4.859 -3.779 1.00 93.69 122 PRO A O 1
ATOM 851 N N . THR A 1 123 ? 5.789 -5.019 -5.730 1.00 93.69 123 THR A N 1
ATOM 852 C CA . THR A 1 123 ? 6.362 -3.806 -6.326 1.00 93.69 123 THR A CA 1
ATOM 853 C C . THR A 1 123 ? 5.709 -2.548 -5.752 1.00 93.69 123 THR A C 1
ATOM 855 O O . THR A 1 123 ? 4.585 -2.581 -5.251 1.00 93.69 123 THR A O 1
ATOM 858 N N . ALA A 1 124 ? 6.367 -1.398 -5.897 1.00 95.56 124 ALA A N 1
ATOM 859 C CA . ALA A 1 124 ? 5.829 -0.114 -5.450 1.00 95.56 124 ALA A CA 1
ATOM 860 C C . ALA A 1 124 ? 4.444 0.208 -6.046 1.00 95.56 124 ALA A C 1
ATOM 862 O O . ALA A 1 124 ? 3.571 0.688 -5.327 1.00 95.56 124 ALA A O 1
ATOM 863 N N . ALA A 1 125 ? 4.215 -0.121 -7.321 1.00 94.19 125 ALA A N 1
ATOM 864 C CA . ALA A 1 125 ? 2.915 0.052 -7.972 1.00 94.19 125 ALA A CA 1
ATOM 865 C C . ALA A 1 125 ? 1.834 -0.879 -7.388 1.00 94.19 125 ALA A C 1
ATOM 867 O O . ALA A 1 125 ? 0.680 -0.487 -7.240 1.00 94.19 125 ALA A O 1
ATOM 868 N N . GLN A 1 126 ? 2.200 -2.108 -7.008 1.00 95.75 126 GLN A N 1
ATOM 869 C CA . GLN A 1 126 ? 1.282 -3.036 -6.337 1.00 95.75 126 GLN A CA 1
ATOM 870 C C . GLN A 1 126 ? 0.935 -2.563 -4.923 1.00 95.75 126 GLN A C 1
ATOM 872 O O . GLN A 1 126 ? -0.224 -2.640 -4.521 1.00 95.75 126 GLN A O 1
ATOM 877 N N . ILE A 1 127 ? 1.913 -2.023 -4.187 1.00 97.19 127 ILE A N 1
ATOM 878 C CA . ILE A 1 127 ? 1.688 -1.402 -2.875 1.00 97.19 127 ILE A CA 1
ATOM 879 C C . ILE A 1 127 ? 0.750 -0.196 -3.011 1.00 97.19 127 ILE A C 1
ATOM 881 O O . ILE A 1 127 ? -0.199 -0.074 -2.237 1.00 97.19 127 ILE A O 1
ATOM 885 N N . GLU A 1 128 ? 0.972 0.672 -4.003 1.00 97.25 128 GLU A N 1
ATOM 886 C CA . GLU A 1 128 ? 0.080 1.796 -4.298 1.00 97.25 128 GLU A CA 1
ATOM 887 C C . GLU A 1 128 ? -1.348 1.310 -4.564 1.00 97.25 128 GLU A C 1
ATOM 889 O O . GLU A 1 128 ? -2.279 1.796 -3.923 1.00 97.25 128 GLU A O 1
ATOM 894 N N . ALA A 1 129 ? -1.528 0.321 -5.442 1.00 97.12 129 ALA A N 1
ATOM 895 C CA . ALA A 1 129 ? -2.846 -0.209 -5.774 1.00 97.12 129 ALA A CA 1
ATOM 896 C C . ALA A 1 129 ? -3.544 -0.856 -4.564 1.00 97.12 129 ALA A C 1
ATOM 898 O O . ALA A 1 129 ? -4.744 -0.679 -4.370 1.00 97.12 129 ALA A O 1
ATOM 899 N N . ALA A 1 130 ? -2.813 -1.553 -3.694 1.00 96.88 130 ALA A N 1
ATOM 900 C CA . ALA A 1 130 ? -3.386 -2.131 -2.477 1.00 96.88 130 ALA A CA 1
ATOM 901 C C . ALA A 1 130 ? -3.790 -1.069 -1.441 1.00 96.88 130 ALA A C 1
ATOM 903 O O . ALA A 1 130 ? -4.739 -1.256 -0.675 1.00 96.88 130 ALA A O 1
ATOM 904 N N . LEU A 1 131 ? -3.095 0.069 -1.415 1.00 97.38 131 LEU A N 1
ATOM 905 C CA . LEU A 1 131 ? -3.395 1.169 -0.506 1.00 97.38 131 LEU A CA 1
ATOM 906 C C . LEU A 1 131 ? -4.486 2.087 -1.064 1.00 97.38 131 LEU A C 1
ATOM 908 O O . LEU A 1 131 ? -5.511 2.274 -0.421 1.00 97.38 131 LEU A O 1
ATOM 912 N N . ASN A 1 132 ? -4.309 2.648 -2.251 1.00 97.50 132 ASN A N 1
ATOM 913 C CA . ASN A 1 132 ? -5.208 3.646 -2.832 1.00 97.50 132 ASN A CA 1
ATOM 914 C C . ASN A 1 132 ? -6.258 3.069 -3.787 1.00 97.50 132 ASN A C 1
ATOM 916 O O . ASN A 1 132 ? -7.177 3.787 -4.173 1.00 97.50 132 ASN A O 1
ATOM 920 N N . GLY A 1 133 ? -6.145 1.793 -4.139 1.00 95.38 133 GLY A N 1
ATOM 921 C CA . GLY A 1 133 ? -6.952 1.169 -5.178 1.00 95.38 133 GLY A CA 1
ATOM 922 C C . GLY A 1 133 ? -6.275 1.297 -6.536 1.00 95.38 133 GLY A C 1
ATOM 923 O O . GLY A 1 133 ? -5.372 2.111 -6.728 1.00 95.38 133 GLY A O 1
ATOM 924 N N . GLY A 1 134 ? -6.705 0.476 -7.485 1.00 94.62 134 GLY A N 1
ATOM 925 C CA . GLY A 1 134 ? -6.150 0.444 -8.833 1.00 94.62 134 GLY A CA 1
ATOM 926 C C . GLY A 1 134 ? -5.949 -0.975 -9.340 1.00 94.62 134 GLY A C 1
ATOM 927 O O . GLY A 1 134 ? -6.275 -1.953 -8.673 1.00 94.62 134 GLY A O 1
ATOM 928 N N . THR A 1 135 ? -5.402 -1.092 -10.542 1.00 93.38 135 THR A N 1
ATOM 929 C CA . THR A 1 135 ? -5.204 -2.383 -11.202 1.00 93.38 135 THR A CA 1
ATOM 930 C C . THR A 1 135 ? -3.801 -2.917 -10.965 1.00 93.38 135 THR A C 1
ATOM 932 O O . THR A 1 135 ? -2.822 -2.204 -11.182 1.00 93.38 135 THR A O 1
ATOM 935 N N . VAL A 1 136 ? -3.701 -4.189 -10.595 1.00 92.69 136 VAL A N 1
ATOM 936 C CA . VAL A 1 136 ? -2.445 -4.919 -10.437 1.00 92.69 136 VAL A CA 1
ATOM 937 C C . VAL A 1 136 ? -2.330 -5.981 -11.517 1.00 92.69 136 VAL A C 1
ATOM 939 O O . VAL A 1 136 ? -3.267 -6.741 -11.738 1.00 92.69 136 VAL A O 1
ATOM 942 N N . THR A 1 137 ? -1.164 -6.067 -12.154 1.00 89.69 137 THR A N 1
ATOM 943 C CA . THR A 1 137 ? -0.805 -7.195 -13.021 1.00 89.69 137 THR A CA 1
ATOM 944 C C . THR A 1 137 ? -0.153 -8.296 -12.187 1.00 89.69 137 THR A C 1
ATOM 946 O O . THR A 1 137 ? 0.789 -8.032 -11.431 1.00 89.69 137 THR A O 1
ATOM 949 N N . LEU A 1 138 ? -0.655 -9.522 -12.315 1.00 87.56 138 LEU A N 1
ATOM 950 C CA . LEU A 1 138 ? -0.121 -10.714 -11.661 1.00 87.56 138 LEU A CA 1
ATOM 951 C C . LEU A 1 138 ? 0.982 -11.355 -12.516 1.00 87.56 138 LEU A C 1
ATOM 953 O O . LEU A 1 138 ? 1.185 -11.017 -13.683 1.00 87.56 138 LEU A O 1
ATOM 957 N N . ALA A 1 139 ? 1.706 -12.308 -11.927 1.00 81.75 139 ALA A N 1
ATOM 958 C CA . ALA A 1 139 ? 2.804 -13.005 -12.598 1.00 81.75 139 ALA A CA 1
ATOM 959 C C . ALA A 1 139 ? 2.361 -13.823 -13.828 1.00 81.75 139 ALA A C 1
ATOM 961 O O . ALA A 1 139 ? 3.164 -14.052 -14.729 1.00 81.75 139 ALA A O 1
ATOM 962 N N . ASP A 1 140 ? 1.096 -14.246 -13.881 1.00 84.38 140 ASP A N 1
ATOM 963 C CA . ASP A 1 140 ? 0.500 -14.947 -15.025 1.00 84.38 140 ASP A CA 1
ATOM 964 C C . ASP A 1 140 ? 0.039 -13.995 -16.150 1.00 84.38 140 ASP A C 1
ATOM 966 O O . ASP A 1 140 ? -0.462 -14.448 -17.179 1.00 84.38 140 ASP A O 1
ATOM 970 N N . GLY A 1 141 ? 0.222 -12.681 -15.973 1.00 84.38 141 GLY A N 1
ATOM 971 C CA . GLY A 1 141 ? -0.199 -11.644 -16.913 1.00 84.38 141 GLY A CA 1
ATOM 972 C C . GLY A 1 141 ? -1.669 -11.238 -16.792 1.00 84.38 141 GLY A C 1
ATOM 973 O O . GLY A 1 141 ? -2.097 -10.338 -17.516 1.00 84.38 141 GLY A O 1
ATOM 974 N N . SER A 1 142 ? -2.439 -11.855 -15.890 1.00 89.88 142 SER A N 1
ATOM 975 C CA . SER A 1 142 ? -3.796 -11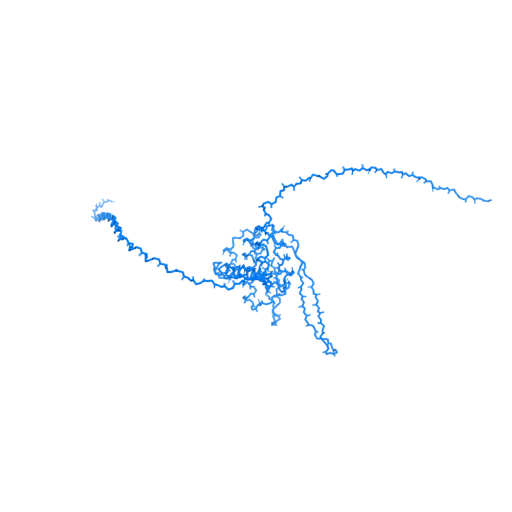.408 -15.573 1.00 89.88 142 SER A CA 1
ATOM 976 C C . SER A 1 142 ? -3.775 -10.077 -14.818 1.00 89.88 142 SER A C 1
ATOM 978 O O . SER A 1 142 ? -2.761 -9.680 -14.234 1.00 89.88 142 SER A O 1
ATOM 980 N N . THR A 1 143 ? -4.894 -9.355 -14.856 1.00 92.12 143 THR A N 1
ATOM 981 C CA . THR A 1 143 ? -5.054 -8.086 -14.141 1.00 92.12 143 THR A CA 1
ATOM 982 C C . THR A 1 143 ? -6.198 -8.182 -13.153 1.00 92.12 143 THR A C 1
ATOM 984 O O . THR A 1 143 ? -7.305 -8.548 -13.544 1.00 92.12 143 THR A O 1
ATOM 987 N N . GLU A 1 144 ? -5.953 -7.764 -11.920 1.00 92.50 144 GLU A N 1
ATOM 988 C CA . GLU A 1 144 ? -6.950 -7.699 -10.856 1.00 92.50 144 GLU A CA 1
ATOM 989 C C . GLU A 1 144 ? -7.149 -6.254 -10.409 1.00 92.50 144 GLU A C 1
ATOM 991 O O . GLU A 1 144 ? -6.198 -5.471 -10.344 1.00 92.50 144 GLU A O 1
ATOM 996 N N . ASN A 1 145 ? -8.393 -5.880 -10.115 1.00 94.44 145 ASN A N 1
ATOM 997 C CA . ASN A 1 145 ? -8.716 -4.538 -9.644 1.00 94.44 145 ASN A CA 1
ATOM 998 C C . ASN A 1 145 ? -8.844 -4.528 -8.120 1.00 94.44 145 ASN A C 1
ATOM 1000 O O . ASN A 1 145 ? -9.769 -5.114 -7.560 1.00 94.44 145 ASN A O 1
ATOM 1004 N N . LEU A 1 146 ? -7.939 -3.816 -7.459 1.00 94.94 146 LEU A N 1
ATOM 1005 C CA . LEU A 1 146 ? -7.939 -3.620 -6.020 1.00 94.94 146 LEU A CA 1
ATOM 1006 C C . LEU A 1 146 ? -8.776 -2.397 -5.651 1.00 94.94 146 LEU A C 1
ATOM 1008 O O . LEU A 1 146 ? -8.680 -1.335 -6.267 1.00 94.94 146 LEU A O 1
ATOM 1012 N N . GLN A 1 147 ? -9.588 -2.534 -4.603 1.00 94.88 147 GLN A N 1
ATOM 1013 C CA . GLN A 1 147 ? -10.412 -1.429 -4.107 1.00 94.88 147 GLN A CA 1
ATOM 1014 C C . GLN A 1 147 ? -9.604 -0.396 -3.314 1.00 94.88 147 GLN A C 1
ATOM 1016 O O . GLN A 1 147 ? -9.997 0.766 -3.269 1.00 94.88 147 GLN A O 1
ATOM 1021 N N . GLY A 1 148 ? -8.491 -0.811 -2.702 1.00 96.44 148 GLY A N 1
ATOM 1022 C CA . GLY A 1 148 ? -7.626 0.057 -1.909 1.00 96.44 148 GLY A CA 1
ATOM 1023 C C . GLY A 1 148 ? -8.070 0.214 -0.459 1.00 96.44 148 GLY A C 1
ATOM 1024 O O . GLY A 1 148 ? -9.151 0.725 -0.165 1.00 96.44 148 GLY A O 1
ATOM 1025 N N . VAL A 1 149 ? -7.201 -0.150 0.479 1.00 97.12 149 VAL A N 1
ATOM 1026 C CA . VAL A 1 149 ? -7.469 -0.043 1.921 1.00 97.12 149 VAL A CA 1
ATOM 1027 C C . VAL A 1 149 ? -7.717 1.406 2.365 1.00 97.12 149 VAL A C 1
ATOM 1029 O O . VAL A 1 149 ? -8.647 1.686 3.122 1.00 97.12 149 VAL A O 1
ATOM 1032 N N . LEU A 1 150 ? -6.893 2.343 1.898 1.00 97.31 150 LEU A N 1
ATOM 1033 C CA . LEU A 1 150 ? -6.999 3.773 2.188 1.00 97.31 150 LEU A CA 1
ATOM 1034 C C . LEU A 1 150 ? -8.184 4.406 1.466 1.00 97.31 150 LEU A C 1
ATOM 1036 O O . LEU A 1 150 ? -8.843 5.262 2.049 1.00 97.31 150 LEU A O 1
ATOM 1040 N N . ALA A 1 151 ? -8.493 3.976 0.242 1.00 97.06 151 ALA A N 1
ATOM 1041 C CA . ALA A 1 151 ? -9.673 4.454 -0.473 1.00 97.06 151 ALA A CA 1
ATOM 1042 C C . ALA A 1 151 ? -10.964 4.073 0.263 1.00 97.06 151 ALA A C 1
ATOM 1044 O O . ALA A 1 151 ? -11.779 4.949 0.556 1.00 97.06 151 ALA A O 1
ATOM 1045 N N . LEU A 1 152 ? -11.116 2.807 0.665 1.00 96.31 152 LEU A N 1
ATOM 1046 C CA . LEU A 1 152 ? -12.259 2.364 1.473 1.00 96.31 152 LEU A CA 1
ATOM 1047 C C . LEU A 1 152 ? -12.306 3.093 2.825 1.00 96.31 152 LEU A C 1
ATOM 1049 O O . LEU A 1 152 ? -13.368 3.509 3.295 1.00 96.31 152 LEU A O 1
ATOM 1053 N N . ARG A 1 153 ? -11.142 3.341 3.441 1.00 96.12 153 ARG A N 1
ATOM 1054 C CA . ARG A 1 153 ? -11.066 4.119 4.683 1.00 96.12 153 ARG A CA 1
ATOM 1055 C C . ARG A 1 153 ? -11.494 5.574 4.494 1.00 96.12 153 ARG A C 1
ATOM 1057 O O . ARG A 1 153 ? -12.159 6.119 5.374 1.00 96.12 153 ARG A O 1
ATOM 1064 N N . ALA A 1 154 ? -11.131 6.196 3.376 1.00 95.94 154 ALA A N 1
ATOM 1065 C CA . ALA A 1 154 ? -11.523 7.559 3.025 1.00 95.94 154 ALA A CA 1
ATOM 1066 C C . ALA A 1 154 ? -13.031 7.674 2.747 1.00 95.94 154 ALA A C 1
ATOM 1068 O O . ALA A 1 154 ? -13.627 8.705 3.045 1.00 95.94 154 ALA A O 1
ATOM 1069 N N . GLN A 1 155 ? -13.663 6.595 2.275 1.00 94.56 155 GLN A N 1
ATOM 1070 C CA . GLN A 1 155 ? -15.122 6.484 2.127 1.00 94.56 155 GLN A CA 1
ATOM 1071 C C . GLN A 1 155 ? -15.861 6.338 3.471 1.00 94.56 155 GLN A C 1
ATOM 1073 O O . GLN A 1 155 ? -17.089 6.336 3.510 1.00 94.56 155 GLN A O 1
ATOM 1078 N N . GLY A 1 156 ? -15.130 6.246 4.587 1.00 93.88 156 GLY A N 1
ATOM 1079 C CA . GLY A 1 156 ? -15.693 6.155 5.932 1.00 93.88 156 GLY A CA 1
ATOM 1080 C C . GLY A 1 156 ? -15.848 4.727 6.453 1.00 93.88 156 GLY A C 1
ATOM 1081 O O . GLY A 1 156 ? -16.350 4.547 7.565 1.00 93.88 156 GLY A O 1
ATOM 1082 N N . GLU A 1 157 ? -15.389 3.707 5.721 1.00 94.19 157 GLU A N 1
ATOM 1083 C CA . GLU A 1 157 ? -15.467 2.333 6.208 1.00 94.19 157 GLU A CA 1
ATOM 1084 C C . GLU A 1 157 ? -14.593 2.112 7.456 1.00 94.19 157 GLU A C 1
ATOM 1086 O O . GLU A 1 157 ? -13.445 2.561 7.589 1.00 94.19 157 GLU A O 1
ATOM 1091 N N . GLY A 1 158 ? -15.148 1.377 8.421 1.00 93.12 158 GLY A N 1
ATOM 1092 C CA . GLY A 1 158 ? -14.403 0.874 9.571 1.00 93.12 158 GLY A CA 1
ATOM 1093 C C . GLY A 1 158 ? -13.402 -0.205 9.154 1.00 93.12 158 GLY A C 1
ATOM 1094 O O . GLY A 1 158 ? -13.694 -0.986 8.260 1.00 93.12 158 GLY A O 1
ATOM 1095 N N . TRP A 1 159 ? -12.271 -0.348 9.852 1.00 92.69 159 TRP A N 1
ATOM 1096 C CA . TRP A 1 159 ? -11.278 -1.400 9.560 1.00 92.69 159 TRP A CA 1
ATOM 1097 C C . TRP A 1 159 ? -11.874 -2.812 9.472 1.00 92.69 159 TRP A C 1
ATOM 1099 O O . TRP A 1 159 ? -11.478 -3.613 8.630 1.00 92.69 159 TRP A O 1
ATOM 1109 N N . GLY A 1 160 ? -12.867 -3.110 10.316 1.00 90.44 160 GLY A N 1
ATOM 1110 C CA . GLY A 1 160 ? -13.570 -4.391 10.281 1.00 90.44 160 GLY A CA 1
ATOM 1111 C C . GLY A 1 160 ? -14.466 -4.556 9.050 1.00 90.44 160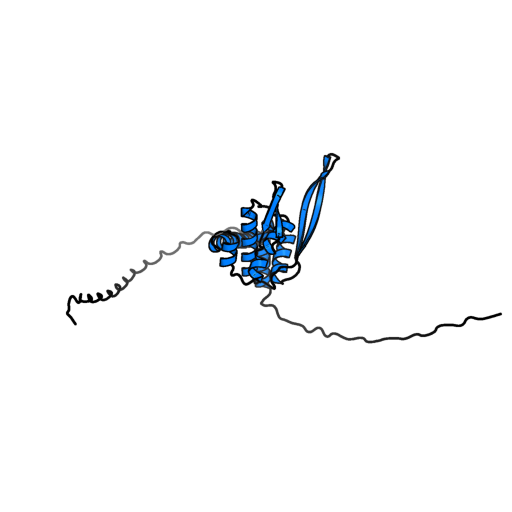 GLY A C 1
ATOM 1112 O O . GLY A 1 160 ? -14.637 -5.676 8.582 1.00 90.44 160 GLY A O 1
ATOM 1113 N N . GLN A 1 161 ? -15.024 -3.466 8.516 1.00 92.12 161 GLN A N 1
ATOM 1114 C CA . GLN A 1 161 ? -15.765 -3.476 7.250 1.00 92.12 161 GLN A CA 1
ATOM 1115 C C . GLN A 1 161 ? -14.796 -3.660 6.088 1.00 92.12 161 GLN A C 1
ATOM 1117 O O . GLN A 1 161 ? -14.955 -4.632 5.367 1.00 92.12 161 GLN A O 1
ATOM 1122 N N . ILE A 1 162 ? -13.715 -2.876 6.041 1.00 93.88 162 ILE A N 1
ATOM 1123 C CA . ILE A 1 162 ? -12.664 -2.981 5.019 1.00 93.88 162 ILE A CA 1
ATOM 1124 C C . ILE A 1 162 ? -12.134 -4.416 4.925 1.00 93.88 162 ILE A C 1
ATOM 1126 O O . ILE A 1 162 ? -12.075 -4.977 3.840 1.00 93.88 162 ILE A O 1
ATOM 1130 N N . SER A 1 163 ? -11.837 -5.067 6.058 1.00 90.56 163 SER A N 1
ATOM 1131 C CA . SER A 1 163 ? -11.372 -6.466 6.051 1.00 90.56 163 SER A CA 1
ATOM 1132 C C . SER A 1 163 ? -12.378 -7.453 5.440 1.00 90.56 163 SER A C 1
ATOM 1134 O O . SER A 1 163 ? -11.986 -8.430 4.806 1.00 90.56 163 SER A O 1
ATOM 1136 N N . LYS A 1 164 ? -13.682 -7.193 5.608 1.00 89.94 164 LYS A N 1
ATOM 1137 C CA . LYS A 1 164 ? -14.751 -8.007 5.016 1.00 89.94 164 LYS A CA 1
ATOM 1138 C C . LYS A 1 164 ? -14.912 -7.694 3.534 1.00 89.94 164 LYS A C 1
ATOM 1140 O O . LYS A 1 164 ? -15.016 -8.630 2.755 1.00 89.94 164 LYS A O 1
ATOM 1145 N N . THR A 1 165 ? -14.904 -6.412 3.176 1.00 90.56 165 THR A N 1
ATOM 1146 C CA . THR A 1 165 ? -14.995 -5.911 1.801 1.00 90.56 165 THR A CA 1
ATOM 1147 C C . THR A 1 165 ? -13.870 -6.491 0.947 1.00 90.56 165 THR A C 1
ATOM 1149 O O . THR A 1 165 ? -14.133 -7.082 -0.092 1.00 90.56 165 THR A O 1
ATOM 1152 N N . LEU A 1 166 ? -12.634 -6.448 1.448 1.00 88.44 166 LEU A N 1
ATOM 1153 C CA . LEU A 1 166 ? -11.476 -7.040 0.779 1.00 88.44 166 LEU A CA 1
ATOM 1154 C C . LEU A 1 166 ? -11.445 -8.572 0.883 1.00 88.44 166 LEU A C 1
ATOM 1156 O O . LEU A 1 166 ? -10.677 -9.225 0.190 1.00 88.44 166 LEU A O 1
ATOM 1160 N N . GLY A 1 167 ? -12.221 -9.187 1.776 1.00 84.00 167 GLY A N 1
ATOM 1161 C CA . GLY A 1 167 ? -12.190 -10.634 1.995 1.00 84.00 167 GLY A CA 1
ATOM 1162 C C . GLY A 1 167 ? -10.909 -11.143 2.670 1.00 84.00 167 GLY A C 1
ATOM 1163 O O . GLY A 1 167 ? -10.593 -12.323 2.560 1.00 84.00 167 GLY A O 1
ATOM 1164 N N . THR A 1 168 ? -10.156 -10.295 3.389 1.00 76.56 168 THR A N 1
ATOM 1165 C CA . THR A 1 168 ? -8.937 -10.664 4.160 1.00 76.56 168 THR A CA 1
ATOM 1166 C C . THR A 1 168 ? -9.226 -11.466 5.434 1.00 76.56 168 THR A C 1
ATOM 1168 O O . THR A 1 168 ? -8.336 -11.652 6.257 1.00 76.56 168 THR A O 1
ATOM 1171 N N . GLY A 1 169 ? -10.460 -11.938 5.630 1.00 66.75 169 GLY A N 1
ATOM 1172 C CA . GLY A 1 169 ? -10.880 -12.658 6.833 1.00 66.75 169 GLY A CA 1
ATOM 1173 C C . GLY A 1 169 ? -11.257 -11.729 7.991 1.00 66.75 169 GLY A C 1
ATOM 1174 O O . GLY A 1 169 ? -11.644 -10.575 7.794 1.00 66.75 169 GLY A O 1
ATOM 1175 N N . LYS A 1 170 ? -11.210 -12.239 9.231 1.00 68.12 170 LYS A N 1
ATOM 1176 C CA . LYS A 1 170 ? -11.511 -11.423 10.415 1.00 68.12 170 LYS A CA 1
ATOM 1177 C C . LYS A 1 170 ? -10.336 -10.480 10.6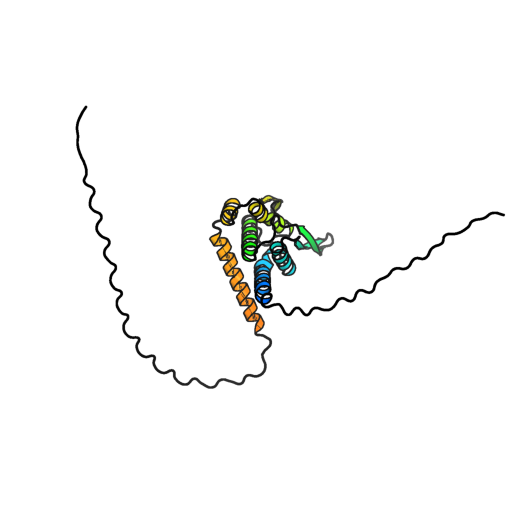58 1.00 68.12 170 LYS A C 1
ATOM 1179 O O . LYS A 1 170 ? -9.215 -10.936 10.841 1.00 68.12 170 LYS A O 1
ATOM 1184 N N . LEU A 1 171 ? -10.603 -9.176 10.768 1.00 71.31 171 LEU A N 1
ATOM 1185 C CA . LEU A 1 171 ? -9.611 -8.160 11.155 1.00 71.31 171 LEU A CA 1
ATOM 1186 C C . LEU A 1 171 ? -8.713 -8.593 12.337 1.00 71.31 171 LEU A C 1
ATOM 1188 O O . LEU A 1 171 ? -7.542 -8.236 12.396 1.00 71.31 171 LEU A O 1
ATOM 1192 N N . GLY A 1 172 ? -9.260 -9.367 13.279 1.00 64.56 172 GLY A N 1
ATOM 1193 C CA . GLY A 1 172 ? -8.508 -9.906 14.412 1.00 64.56 172 GLY A CA 1
ATOM 1194 C C . GLY A 1 172 ? -7.287 -10.735 14.006 1.00 64.56 172 GLY A C 1
ATOM 1195 O O . GLY A 1 172 ? -6.240 -10.577 14.622 1.00 64.56 172 GLY A O 1
ATOM 1196 N N . ASP A 1 173 ? -7.378 -11.538 12.946 1.00 71.75 173 ASP A N 1
ATOM 1197 C CA . ASP A 1 173 ? -6.290 -12.420 12.513 1.00 71.75 173 ASP A CA 1
ATOM 1198 C C . ASP A 1 173 ? -5.150 -11.612 11.877 1.00 71.75 173 ASP A C 1
ATOM 1200 O O . ASP A 1 173 ? -3.985 -11.788 12.232 1.00 71.75 173 ASP A O 1
ATOM 1204 N N . VAL A 1 174 ? -5.481 -10.633 11.026 1.00 74.75 174 VAL A N 1
ATOM 1205 C CA . VAL A 1 174 ? -4.489 -9.744 10.386 1.00 74.75 174 VAL A CA 1
ATOM 1206 C C . VAL A 1 174 ? -3.835 -8.785 11.388 1.00 74.75 174 VAL A C 1
ATOM 1208 O O . VAL A 1 174 ? -2.630 -8.526 11.335 1.00 74.75 174 VAL A O 1
ATOM 1211 N N . VAL A 1 175 ? -4.597 -8.288 12.368 1.00 74.62 175 VAL A N 1
ATOM 1212 C CA . VAL A 1 175 ? -4.056 -7.437 13.437 1.00 74.62 175 VAL A CA 1
ATOM 1213 C C . VAL A 1 175 ? -3.225 -8.258 14.423 1.00 74.62 175 VAL A C 1
ATOM 1215 O O . VAL A 1 175 ? -2.189 -7.785 14.882 1.00 74.62 175 VAL A O 1
ATOM 1218 N N . SER A 1 176 ? -3.618 -9.495 14.724 1.00 71.88 176 SER A N 1
ATOM 1219 C CA . SER A 1 176 ? -2.837 -10.395 15.580 1.00 71.88 176 SER A CA 1
ATOM 1220 C C . SER A 1 176 ? -1.515 -10.796 14.918 1.00 71.88 176 SER A C 1
ATOM 1222 O O . SER A 1 176 ? -0.451 -10.702 15.540 1.00 71.88 176 SER A O 1
ATOM 1224 N N . ALA A 1 177 ? -1.548 -11.157 13.630 1.00 73.62 177 ALA A N 1
ATOM 1225 C CA . ALA A 1 177 ? -0.353 -11.484 12.858 1.00 73.62 177 ALA A CA 1
ATOM 1226 C C . ALA A 1 177 ? 0.611 -10.288 12.785 1.00 73.62 177 ALA A C 1
ATOM 1228 O O . ALA A 1 177 ? 1.796 -10.420 13.102 1.00 73.62 177 ALA A O 1
ATOM 1229 N N . SER A 1 178 ? 0.102 -9.092 12.467 1.00 77.06 178 SER A N 1
ATOM 1230 C CA . SER A 1 178 ? 0.922 -7.873 12.468 1.00 77.06 178 SER A CA 1
ATOM 1231 C C . SER A 1 178 ? 1.445 -7.525 13.862 1.00 77.06 178 SER A C 1
ATOM 1233 O O . SER A 1 178 ? 2.614 -7.174 13.992 1.00 77.06 178 SER A O 1
ATOM 1235 N N . LYS A 1 179 ? 0.657 -7.682 14.936 1.00 75.44 179 LYS A N 1
ATOM 1236 C CA . LYS A 1 179 ? 1.123 -7.394 16.302 1.00 75.44 179 LYS A CA 1
ATOM 1237 C C . LYS A 1 179 ? 2.206 -8.363 16.767 1.00 75.44 179 LYS A C 1
ATOM 1239 O O . LYS A 1 179 ? 3.123 -7.935 17.471 1.00 75.44 179 LYS A O 1
ATOM 1244 N N . THR A 1 180 ? 2.130 -9.628 16.364 1.00 76.00 180 THR A N 1
ATOM 1245 C CA . THR A 1 180 ? 3.167 -10.630 16.646 1.00 76.00 180 THR A CA 1
ATOM 1246 C C . THR A 1 180 ? 4.484 -10.223 15.986 1.00 76.00 180 THR A C 1
ATOM 1248 O O . THR A 1 180 ? 5.492 -10.082 16.681 1.00 76.00 180 THR A O 1
ATOM 1251 N N . ARG A 1 181 ? 4.454 -9.892 14.688 1.00 77.06 181 ARG A N 1
ATOM 1252 C CA . ARG A 1 181 ? 5.622 -9.390 13.941 1.00 77.06 181 ARG A CA 1
ATOM 1253 C C . ARG A 1 181 ? 6.165 -8.084 14.518 1.00 77.06 181 ARG A C 1
ATOM 1255 O O . ARG A 1 181 ? 7.353 -7.966 14.792 1.00 77.06 181 ARG A O 1
ATOM 1262 N N . HIS A 1 182 ? 5.279 -7.144 14.831 1.00 74.50 182 HIS A N 1
ATOM 1263 C CA . HIS A 1 182 ? 5.633 -5.869 15.449 1.00 74.50 182 HIS A CA 1
ATOM 1264 C C . HIS A 1 182 ? 6.257 -6.040 16.839 1.00 74.50 182 HIS A C 1
ATOM 1266 O O . HIS A 1 182 ? 7.080 -5.233 17.263 1.00 74.50 182 HIS A O 1
ATOM 1272 N N . SER A 1 183 ? 5.862 -7.061 17.601 1.00 77.56 183 SER A N 1
ATOM 1273 C CA . SER A 1 183 ? 6.456 -7.354 18.912 1.00 77.56 183 SER A CA 1
ATOM 1274 C C . SER A 1 183 ? 7.838 -7.989 18.763 1.00 77.56 183 SER A C 1
ATOM 1276 O O . SER A 1 183 ? 8.752 -7.598 19.486 1.00 77.56 183 SER A O 1
ATOM 1278 N N . GLN A 1 184 ? 8.018 -8.869 17.774 1.00 73.44 184 GLN A N 1
ATOM 1279 C CA . GLN A 1 184 ? 9.319 -9.440 17.414 1.00 73.44 184 GLN A CA 1
ATOM 1280 C C . GLN A 1 184 ? 10.305 -8.372 16.923 1.00 73.44 184 GLN A C 1
ATOM 1282 O O . GLN A 1 184 ? 11.426 -8.326 17.420 1.00 73.44 184 GLN A O 1
ATOM 1287 N N . ALA A 1 185 ? 9.873 -7.448 16.058 1.00 73.56 185 ALA A N 1
ATOM 1288 C CA . ALA A 1 185 ? 10.686 -6.310 15.613 1.00 73.56 185 ALA A CA 1
ATOM 1289 C C . ALA A 1 185 ? 11.132 -5.399 16.777 1.00 73.56 185 ALA A C 1
ATOM 1291 O O . ALA A 1 185 ? 12.193 -4.786 16.738 1.00 73.56 185 ALA A O 1
ATOM 1292 N N . GLY A 1 186 ? 10.340 -5.327 17.854 1.00 66.44 186 GLY A N 1
ATOM 1293 C CA . GLY A 1 186 ? 10.741 -4.630 19.080 1.00 66.44 186 GLY A CA 1
ATOM 1294 C C . GLY A 1 186 ? 11.795 -5.372 19.897 1.00 66.44 186 GLY A C 1
ATOM 1295 O O . GLY A 1 186 ? 12.632 -4.738 20.534 1.00 66.44 186 GLY A O 1
ATOM 1296 N N . ALA A 1 187 ? 11.751 -6.704 19.891 1.00 66.94 187 ALA A N 1
ATOM 1297 C CA . ALA A 1 187 ? 12.687 -7.540 20.632 1.00 66.94 187 ALA A CA 1
ATOM 1298 C C . ALA A 1 187 ? 14.067 -7.600 19.954 1.00 66.94 187 ALA A C 1
ATOM 1300 O O . ALA A 1 187 ? 15.083 -7.533 20.644 1.00 66.94 187 ALA A O 1
ATOM 1301 N N . THR A 1 188 ? 14.118 -7.649 18.617 1.00 61.41 188 THR A N 1
ATOM 1302 C CA . THR A 1 188 ? 15.381 -7.643 17.855 1.00 61.41 188 THR A CA 1
ATOM 1303 C C . THR A 1 188 ? 16.175 -6.351 18.062 1.00 61.41 188 THR A C 1
ATOM 1305 O O . THR A 1 188 ? 17.400 -6.394 18.181 1.00 61.41 188 THR A O 1
ATOM 1308 N N . HIS A 1 189 ? 15.496 -5.209 18.210 1.00 54.44 189 HIS A N 1
ATOM 1309 C CA . HIS A 1 189 ? 16.154 -3.928 18.480 1.00 54.44 189 HIS A CA 1
ATOM 1310 C C . HIS A 1 189 ? 16.794 -3.866 19.881 1.00 54.44 189 HIS A C 1
ATOM 1312 O O . HIS A 1 189 ? 17.823 -3.219 20.062 1.00 54.44 189 HIS A O 1
ATOM 1318 N N . MET A 1 190 ? 16.250 -4.590 20.868 1.00 54.94 190 MET A N 1
ATOM 1319 C CA . MET A 1 190 ? 16.846 -4.669 22.210 1.00 54.94 190 MET A CA 1
ATOM 1320 C C . MET A 1 190 ? 18.071 -5.589 22.277 1.00 54.94 190 MET A C 1
ATOM 1322 O O . MET A 1 190 ? 18.927 -5.395 23.136 1.00 54.94 190 MET A O 1
ATOM 1326 N N . GLN A 1 191 ? 18.187 -6.568 21.374 1.00 52.22 191 GLN A N 1
ATOM 1327 C CA . GLN A 1 191 ? 19.348 -7.462 21.314 1.00 52.22 191 GLN A CA 1
ATOM 1328 C C . GLN A 1 191 ? 20.567 -6.780 20.674 1.00 52.22 191 GLN A C 1
ATOM 1330 O O . GLN A 1 191 ? 21.676 -6.903 21.193 1.00 52.22 191 GLN A O 1
ATOM 1335 N N . HIS A 1 192 ? 20.365 -5.968 19.631 1.00 49.22 192 HIS A N 1
ATOM 1336 C CA . HIS A 1 192 ? 21.459 -5.261 18.947 1.00 49.22 192 HIS A CA 1
ATOM 1337 C C . HIS A 1 192 ? 22.060 -4.100 19.772 1.00 49.22 192 HIS A C 1
ATOM 1339 O O . HIS A 1 192 ? 23.173 -3.656 19.504 1.00 49.22 192 HIS A O 1
ATOM 1345 N N . GLY A 1 193 ? 21.366 -3.626 20.814 1.00 47.41 193 GLY A N 1
ATOM 1346 C CA . GLY A 1 193 ? 21.856 -2.576 21.718 1.00 47.41 193 GLY A CA 1
ATOM 1347 C C . GLY A 1 193 ? 22.882 -3.036 22.765 1.00 47.41 193 GLY A C 1
ATOM 1348 O O . GLY A 1 193 ? 23.302 -2.226 23.588 1.00 47.41 193 GLY A O 1
ATOM 1349 N N . SER A 1 194 ? 23.273 -4.316 22.770 1.00 49.09 194 SER A N 1
ATOM 1350 C CA . SER A 1 194 ? 24.142 -4.899 23.808 1.00 49.09 194 SER A CA 1
ATOM 1351 C C . SER A 1 194 ? 25.571 -5.240 23.354 1.00 49.09 194 SER A C 1
ATOM 1353 O O . SER A 1 194 ? 26.389 -5.648 24.177 1.00 49.09 194 SER A O 1
ATOM 1355 N N . GLU A 1 195 ? 25.928 -4.987 22.090 1.00 48.62 195 GLU A N 1
ATOM 1356 C CA . GLU A 1 195 ? 27.217 -5.399 21.501 1.00 48.62 195 GLU A CA 1
ATOM 1357 C C . GLU A 1 195 ? 28.263 -4.267 21.388 1.00 48.62 195 GLU A C 1
ATOM 1359 O O . GLU A 1 195 ? 29.082 -4.245 20.479 1.00 48.62 195 GLU A O 1
ATOM 1364 N N . MET A 1 196 ? 28.269 -3.305 22.322 1.00 50.84 196 MET A N 1
ATOM 1365 C CA . MET A 1 196 ? 29.372 -2.329 22.477 1.00 50.84 196 MET A CA 1
ATOM 1366 C C . MET A 1 196 ? 29.799 -2.104 23.937 1.00 50.84 196 MET A C 1
ATOM 1368 O O . MET A 1 196 ? 30.274 -1.032 24.308 1.00 50.84 196 MET A O 1
ATOM 1372 N N . ALA A 1 197 ? 29.669 -3.123 24.787 1.00 47.22 197 ALA A N 1
ATOM 1373 C CA . ALA A 1 197 ? 30.222 -3.091 26.141 1.00 47.22 197 ALA A CA 1
ATOM 1374 C C . ALA A 1 197 ? 30.851 -4.437 26.526 1.00 47.22 197 ALA A C 1
ATOM 1376 O O . ALA A 1 197 ? 30.547 -5.003 27.571 1.00 47.22 197 ALA A O 1
ATOM 1377 N N . SER A 1 198 ? 31.746 -4.957 25.681 1.00 49.34 198 SER A N 1
ATOM 1378 C CA . SER A 1 198 ? 32.663 -6.025 26.085 1.00 49.34 198 SER A CA 1
ATOM 1379 C C . SER A 1 198 ? 34.066 -5.458 26.252 1.00 49.34 198 SER A C 1
ATOM 1381 O O . SER A 1 198 ? 34.874 -5.442 25.328 1.00 49.34 198 SER A O 1
ATOM 1383 N N . SER A 1 199 ? 34.341 -4.939 27.445 1.00 51.16 199 SER A N 1
ATOM 1384 C CA . SER A 1 199 ? 35.656 -5.053 28.072 1.00 51.16 199 SER A CA 1
ATOM 1385 C C . SER A 1 199 ? 35.537 -4.686 29.543 1.00 51.16 199 SER A C 1
ATOM 1387 O O . SER A 1 199 ? 35.183 -3.564 29.892 1.00 51.16 199 SER A O 1
ATOM 1389 N N . ASN A 1 200 ? 35.902 -5.654 30.381 1.00 52.75 200 ASN A N 1
ATOM 1390 C CA . ASN A 1 200 ? 36.082 -5.574 31.828 1.00 52.75 200 ASN A CA 1
ATOM 1391 C C . ASN A 1 200 ? 34.850 -5.832 32.718 1.00 52.75 200 ASN A C 1
ATOM 1393 O O . ASN A 1 200 ? 34.283 -4.927 33.328 1.00 52.75 200 ASN A O 1
ATOM 1397 N N . ARG A 1 201 ? 34.532 -7.116 32.931 1.00 46.09 201 ARG A N 1
ATOM 1398 C CA . ARG A 1 201 ? 33.932 -7.559 34.198 1.00 46.09 201 ARG A CA 1
ATOM 1399 C C . ARG A 1 201 ? 34.548 -8.893 34.643 1.00 46.09 201 ARG A C 1
ATOM 1401 O O . ARG A 1 201 ? 34.381 -9.875 33.927 1.00 46.09 201 ARG A O 1
ATOM 1408 N N . PRO A 1 202 ? 35.252 -8.938 35.789 1.00 47.62 202 PRO A N 1
ATOM 1409 C CA . PRO A 1 202 ? 35.757 -10.182 36.353 1.00 47.62 202 PRO A CA 1
ATOM 1410 C C . PRO A 1 202 ? 34.631 -11.087 36.867 1.00 47.62 202 PRO A C 1
ATOM 1412 O O . PRO A 1 202 ? 33.599 -10.615 37.352 1.00 47.62 202 PRO A O 1
ATOM 1415 N N . GLU A 1 203 ? 34.915 -12.378 36.740 1.00 50.50 203 GLU A N 1
ATOM 1416 C CA . GLU A 1 203 ? 34.269 -13.595 37.236 1.00 50.50 203 GLU A CA 1
ATOM 1417 C C . GLU A 1 203 ? 33.399 -13.461 38.509 1.00 50.50 203 GLU A C 1
ATOM 1419 O O . GLU A 1 203 ? 33.720 -12.765 39.474 1.00 50.50 203 GLU A O 1
ATOM 1424 N N . HIS A 1 204 ? 32.309 -14.230 38.514 1.00 55.34 204 HIS A N 1
ATOM 1425 C CA . HIS A 1 204 ? 31.391 -14.499 39.624 1.00 55.34 204 HIS A CA 1
ATOM 1426 C C . HIS A 1 204 ? 32.065 -14.837 40.970 1.00 55.34 204 HIS A C 1
ATOM 1428 O O . HIS A 1 204 ? 32.969 -15.670 41.014 1.00 55.34 204 HIS A O 1
ATOM 1434 N N . PRO A 1 205 ? 31.466 -14.386 42.089 1.00 48.28 205 PRO A N 1
ATOM 1435 C CA . PRO A 1 205 ? 31.420 -15.194 43.306 1.00 48.28 205 PRO A CA 1
ATOM 1436 C C . PRO A 1 205 ? 30.060 -15.869 43.519 1.00 48.28 205 PRO A C 1
ATOM 1438 O O . PRO A 1 205 ? 28.999 -15.376 43.136 1.00 48.28 205 PRO A O 1
ATOM 1441 N N . VAL A 1 206 ? 30.161 -17.036 44.139 1.00 51.88 206 VAL A N 1
ATOM 1442 C CA . VAL A 1 206 ? 29.165 -18.081 44.362 1.00 51.88 206 VAL A CA 1
ATOM 1443 C C . VAL A 1 206 ? 28.009 -17.628 45.265 1.00 51.88 206 VAL A C 1
ATOM 1445 O O . VAL A 1 206 ? 28.183 -16.859 46.207 1.00 51.88 206 VAL A O 1
ATOM 1448 N N . HIS A 1 207 ? 26.826 -18.156 44.955 1.00 55.16 207 HIS A N 1
ATOM 1449 C CA . HIS A 1 207 ? 25.573 -18.051 45.701 1.00 55.16 207 HIS A CA 1
ATOM 1450 C C . HIS A 1 207 ? 25.723 -18.432 47.189 1.00 55.16 207 HIS A C 1
ATOM 1452 O O . HIS A 1 207 ? 26.184 -19.537 47.475 1.00 55.16 207 HIS A O 1
ATOM 1458 N N . PRO A 1 208 ? 25.226 -17.614 48.133 1.00 50.94 208 PRO A N 1
ATOM 1459 C CA . PRO A 1 208 ? 24.794 -18.102 49.435 1.00 50.94 208 PRO A CA 1
ATOM 1460 C C . PRO A 1 208 ? 23.342 -18.590 49.361 1.00 50.94 208 PRO A C 1
ATOM 1462 O O . PRO A 1 208 ? 22.511 -18.024 48.639 1.00 50.94 208 PRO A O 1
ATOM 1465 N N . ASP A 1 209 ? 23.078 -19.653 50.115 1.00 53.53 209 ASP A N 1
ATOM 1466 C CA . ASP A 1 209 ? 21.808 -20.354 50.279 1.00 53.53 209 ASP A CA 1
ATOM 1467 C C . ASP A 1 209 ? 20.605 -19.430 50.506 1.00 53.53 209 ASP A C 1
ATOM 1469 O O . ASP A 1 209 ? 20.633 -18.484 51.298 1.00 53.53 209 ASP A O 1
ATOM 1473 N N . ARG A 1 210 ? 19.510 -19.740 49.811 1.00 54.97 210 ARG A N 1
ATOM 1474 C CA . ARG A 1 210 ? 18.233 -19.039 49.925 1.00 54.97 210 ARG A CA 1
ATOM 1475 C C . ARG A 1 210 ? 17.471 -19.637 51.118 1.00 54.97 210 ARG A C 1
ATOM 1477 O O . ARG A 1 210 ? 17.210 -20.838 51.098 1.00 54.97 210 ARG A O 1
ATOM 1484 N N . PRO A 1 211 ? 17.068 -18.854 52.135 1.00 56.47 211 PRO A N 1
ATOM 1485 C CA . PRO A 1 211 ? 16.259 -19.380 53.229 1.00 56.47 211 PRO A CA 1
ATOM 1486 C C . PRO A 1 211 ? 14.933 -19.950 52.709 1.00 56.47 211 PRO A C 1
ATOM 1488 O O . PRO A 1 211 ? 14.291 -19.354 51.838 1.00 56.47 211 PRO A O 1
ATOM 1491 N N . GLN A 1 212 ? 14.541 -21.102 53.256 1.00 54.59 212 GLN A N 1
ATOM 1492 C CA . GLN A 1 212 ? 13.263 -21.774 53.013 1.00 54.59 212 GLN A CA 1
ATOM 1493 C C . GLN A 1 212 ? 12.102 -20.777 53.144 1.00 54.59 212 GLN A C 1
ATOM 1495 O O . GLN A 1 212 ? 11.964 -20.078 54.150 1.00 54.59 212 GLN A O 1
ATOM 1500 N N . ARG A 1 213 ? 1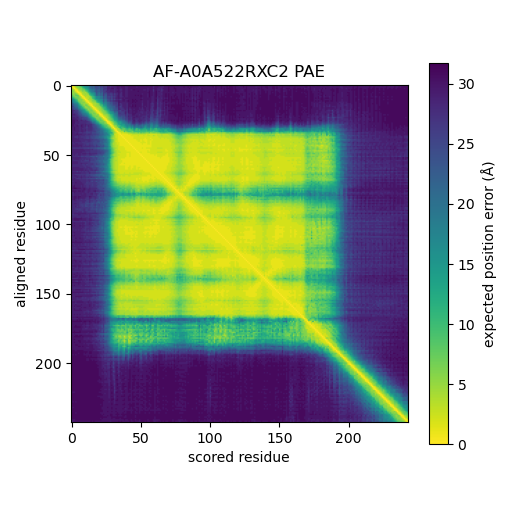1.278 -20.702 52.096 1.00 48.94 213 ARG A N 1
ATOM 1501 C CA . ARG A 1 213 ? 10.061 -19.888 52.058 1.00 48.94 213 ARG A CA 1
ATOM 1502 C C . ARG A 1 213 ? 9.082 -20.446 53.104 1.00 48.94 213 ARG A C 1
ATOM 1504 O O . ARG A 1 213 ? 8.793 -21.637 53.031 1.00 48.94 213 ARG A O 1
ATOM 1511 N N . PRO A 1 214 ? 8.566 -19.639 54.046 1.00 54.00 214 PRO A N 1
ATOM 1512 C CA . PRO A 1 214 ? 7.522 -20.090 54.957 1.00 54.00 214 PRO A CA 1
ATOM 1513 C C . PRO A 1 214 ? 6.288 -20.559 54.183 1.00 54.00 214 PRO A C 1
ATOM 1515 O O . PRO A 1 214 ? 5.906 -19.936 53.186 1.00 54.00 214 PRO A O 1
ATOM 1518 N N . ASP A 1 215 ? 5.709 -21.663 54.653 1.00 60.06 215 ASP A N 1
ATOM 1519 C CA . ASP A 1 215 ? 4.487 -22.285 54.151 1.00 60.06 215 ASP A CA 1
ATOM 1520 C C . ASP A 1 215 ? 3.378 -21.228 54.042 1.00 60.06 215 ASP A C 1
ATOM 1522 O O . ASP A 1 215 ? 3.075 -20.513 55.004 1.00 60.06 215 ASP A O 1
ATOM 1526 N N . VAL A 1 216 ? 2.838 -21.049 52.836 1.00 59.19 216 VAL A N 1
ATOM 1527 C CA . VAL A 1 216 ? 1.764 -20.087 52.601 1.00 59.19 216 VAL A CA 1
ATOM 1528 C C . VAL A 1 216 ? 0.508 -20.669 53.227 1.00 59.19 216 VAL A C 1
ATOM 1530 O O . VAL A 1 216 ? -0.054 -21.638 52.724 1.00 59.19 216 VAL A O 1
ATOM 1533 N N . SER A 1 217 ? 0.088 -20.041 54.324 1.00 55.66 217 SER A N 1
ATOM 1534 C CA . SER A 1 217 ? -1.181 -20.254 55.006 1.00 55.66 217 SER A CA 1
ATOM 1535 C C . SER A 1 217 ? -2.324 -20.522 54.029 1.00 55.66 217 SER A C 1
ATOM 1537 O O . SER A 1 217 ? -2.501 -19.816 53.034 1.00 55.66 217 SER A O 1
ATOM 1539 N N . GLN A 1 218 ? -3.092 -21.555 54.365 1.00 56.88 218 GLN A N 1
ATOM 1540 C CA . GLN A 1 218 ? -4.228 -22.081 53.623 1.00 56.88 218 GLN A CA 1
ATOM 1541 C C . GLN A 1 218 ? -5.138 -20.963 53.104 1.00 56.88 218 GLN A C 1
ATOM 1543 O O . GLN A 1 218 ? -5.590 -20.090 53.847 1.00 56.88 218 GLN A O 1
ATOM 1548 N N . HIS A 1 219 ? -5.380 -21.021 51.798 1.00 55.66 219 HIS A N 1
ATOM 1549 C CA . HIS A 1 219 ? -6.348 -20.219 51.069 1.00 55.66 219 HIS A CA 1
ATOM 1550 C C . HIS A 1 219 ? -7.705 -20.266 51.796 1.00 55.66 219 HIS A C 1
ATOM 1552 O O . HIS A 1 219 ? -8.253 -21.359 51.945 1.00 55.66 219 HIS A O 1
ATOM 1558 N N . PRO A 1 220 ? -8.277 -19.133 52.241 1.00 59.19 220 PRO A N 1
ATOM 1559 C CA . PRO A 1 220 ? -9.650 -19.122 52.724 1.00 59.19 220 PRO A CA 1
ATOM 1560 C C . PRO A 1 220 ? -10.570 -19.589 51.592 1.00 59.19 220 PRO A C 1
ATOM 1562 O O . PRO A 1 220 ? -10.481 -19.089 50.465 1.00 59.19 220 PRO A O 1
ATOM 1565 N N . GLU A 1 221 ? -11.415 -20.581 51.861 1.00 60.50 221 GLU A N 1
ATOM 1566 C CA . GLU A 1 221 ? -12.454 -21.013 50.929 1.00 60.50 221 GLU A CA 1
ATOM 1567 C C . GLU A 1 221 ? -13.332 -19.810 50.559 1.00 60.50 221 GLU A C 1
ATOM 1569 O O . GLU A 1 221 ? -13.800 -19.068 51.426 1.00 60.50 221 GLU A O 1
ATOM 1574 N N . MET A 1 222 ? -13.530 -19.586 49.256 1.00 64.31 222 MET A N 1
ATOM 1575 C CA . MET A 1 222 ? -14.478 -18.577 48.786 1.00 64.31 222 MET A CA 1
ATOM 1576 C C . MET A 1 222 ? -15.876 -18.898 49.334 1.00 64.31 222 MET A C 1
ATOM 1578 O O . MET A 1 222 ? -16.317 -20.045 49.222 1.00 64.31 222 MET A O 1
ATOM 1582 N N . PRO A 1 223 ? -16.616 -17.901 49.847 1.00 67.69 223 PRO A N 1
ATOM 1583 C CA . PRO A 1 223 ? -18.026 -18.065 50.161 1.00 67.69 223 PRO A CA 1
ATOM 1584 C C . PRO A 1 223 ? -18.792 -18.528 48.919 1.00 67.69 223 PRO A C 1
ATOM 1586 O O . PRO A 1 223 ? -18.633 -17.968 47.832 1.00 67.69 223 PRO A O 1
ATOM 1589 N N . GLN A 1 224 ? -19.616 -19.562 49.083 1.00 61.66 224 GLN A N 1
ATOM 1590 C CA . GLN A 1 224 ? -20.421 -20.102 47.995 1.00 61.66 224 GLN A CA 1
ATOM 1591 C C . GLN A 1 224 ? -21.367 -19.037 47.430 1.00 61.66 224 GLN A C 1
ATOM 1593 O O . GLN A 1 224 ? -21.993 -18.275 48.168 1.00 61.66 224 GLN A O 1
ATOM 1598 N N . HIS A 1 225 ? -21.456 -19.010 46.099 1.00 61.44 225 HIS A N 1
ATOM 1599 C CA . HIS A 1 225 ? -22.381 -18.187 45.329 1.00 61.44 225 HIS A CA 1
ATOM 1600 C C . HIS A 1 225 ? -23.805 -18.241 45.918 1.00 61.44 225 HIS A C 1
ATOM 1602 O O . HIS A 1 225 ? -24.330 -19.340 46.118 1.00 61.44 225 HIS A O 1
ATOM 1608 N N . PRO A 1 226 ? -24.471 -17.092 46.138 1.00 62.66 226 PRO A N 1
ATOM 1609 C CA . PRO A 1 226 ? -25.889 -17.072 46.468 1.00 62.66 226 PRO A CA 1
ATOM 1610 C C . PRO A 1 226 ? -26.699 -17.771 45.3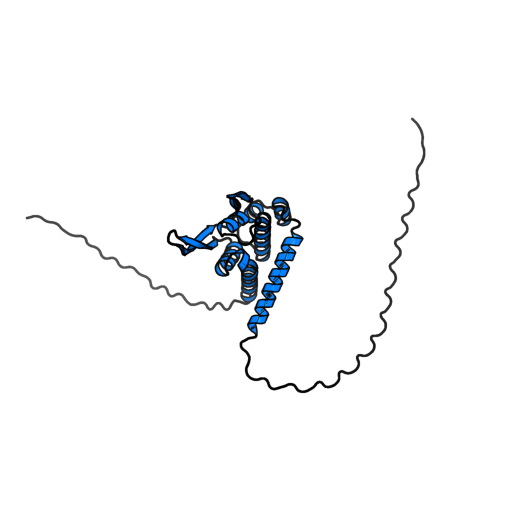73 1.00 62.66 226 PRO A C 1
ATOM 1612 O O . PRO A 1 226 ? -26.554 -17.473 44.185 1.00 62.66 226 PRO A O 1
ATOM 1615 N N . GLN A 1 227 ? -27.544 -18.714 45.785 1.00 61.00 227 GLN A N 1
ATOM 1616 C CA . GLN A 1 227 ? -28.460 -19.424 44.902 1.00 61.00 227 GLN A CA 1
ATOM 1617 C C . GLN A 1 227 ? -29.415 -18.430 44.242 1.00 61.00 227 GLN A C 1
ATOM 1619 O O . GLN A 1 227 ? -30.079 -17.638 44.912 1.00 61.00 227 GLN A O 1
ATOM 1624 N N . VAL A 1 228 ? -29.469 -18.483 42.912 1.00 65.00 228 VAL A N 1
ATOM 1625 C CA . VAL A 1 228 ? -30.442 -17.743 42.109 1.00 65.00 228 VAL A CA 1
ATOM 1626 C C . VAL A 1 228 ? -31.842 -18.201 42.541 1.00 65.00 228 VAL A C 1
ATOM 1628 O O . VAL A 1 228 ? -32.116 -19.405 42.484 1.00 65.00 228 VAL A O 1
ATOM 1631 N N . PRO A 1 229 ? -32.731 -17.297 42.994 1.00 66.38 229 PRO A N 1
ATOM 1632 C CA . PRO A 1 229 ? -34.091 -17.670 43.355 1.00 66.38 229 PRO A CA 1
ATOM 1633 C C . PRO A 1 229 ? -34.799 -18.335 42.175 1.00 66.38 229 PRO A C 1
ATOM 1635 O O . PRO A 1 229 ? -34.713 -17.862 41.039 1.00 66.38 229 PRO A O 1
ATOM 1638 N N . HIS A 1 230 ? -35.494 -19.439 42.450 1.00 61.78 230 HIS A N 1
ATOM 1639 C CA . HIS A 1 230 ? -36.319 -20.121 41.461 1.00 61.78 230 HIS A CA 1
ATOM 1640 C C . HIS A 1 230 ? -37.355 -19.149 40.898 1.00 61.78 230 HIS A C 1
ATOM 1642 O O . HIS A 1 230 ? -38.094 -18.496 41.638 1.00 61.78 230 HIS A O 1
ATOM 1648 N N . ARG A 1 231 ? -37.382 -19.054 39.568 1.00 58.78 231 ARG A N 1
ATOM 1649 C CA . ARG A 1 231 ? -38.414 -18.345 38.820 1.00 58.78 231 ARG A CA 1
ATOM 1650 C C . ARG A 1 231 ? -39.762 -18.996 39.162 1.00 58.78 231 ARG A C 1
ATOM 1652 O O . ARG A 1 231 ? -39.868 -20.206 38.979 1.00 58.78 231 ARG A O 1
ATOM 1659 N N . PRO A 1 232 ? -40.763 -18.251 39.655 1.00 65.44 232 PRO A N 1
ATOM 1660 C CA . PRO A 1 232 ? -42.094 -18.805 39.858 1.00 65.44 232 PRO A CA 1
ATOM 1661 C C . PRO A 1 232 ? -42.658 -19.319 38.531 1.00 65.44 232 PRO A C 1
ATOM 1663 O O . PRO A 1 232 ? -42.574 -18.618 37.516 1.00 65.44 232 PRO A O 1
ATOM 1666 N N . ASP A 1 233 ? -43.212 -20.530 38.548 1.00 61.28 233 ASP A N 1
ATOM 1667 C CA . ASP A 1 233 ? -43.955 -21.092 37.425 1.00 61.28 233 ASP A CA 1
ATOM 1668 C C . ASP A 1 233 ? -45.138 -20.181 37.084 1.00 61.28 233 ASP A C 1
ATOM 1670 O O . ASP A 1 233 ? -45.941 -19.805 37.941 1.00 61.28 233 ASP A O 1
ATOM 1674 N N . ILE A 1 234 ? -45.207 -19.786 35.815 1.00 62.69 234 ILE A N 1
ATOM 1675 C CA . ILE A 1 234 ? -46.319 -19.015 35.265 1.00 62.69 234 ILE A CA 1
ATOM 1676 C C . ILE A 1 234 ? -47.503 -19.987 35.164 1.00 62.69 234 ILE A C 1
ATOM 1678 O O . ILE A 1 234 ? -47.356 -21.013 34.501 1.00 62.69 234 ILE A O 1
ATOM 1682 N N . PRO A 1 235 ? -48.659 -19.713 35.794 1.00 61.94 235 PRO A N 1
ATOM 1683 C CA . PRO A 1 235 ? -49.816 -20.587 35.671 1.00 61.94 235 PRO A CA 1
ATOM 1684 C C . PRO A 1 235 ? -50.329 -20.598 34.227 1.00 61.94 235 PRO A C 1
ATOM 1686 O O . PRO A 1 235 ? -50.621 -19.543 33.661 1.00 61.94 235 PRO A O 1
ATOM 1689 N N . ASP A 1 236 ? -50.486 -21.791 33.656 1.00 59.72 236 ASP A N 1
ATOM 1690 C CA . ASP A 1 236 ? -51.300 -22.005 32.462 1.00 59.72 236 ASP A CA 1
ATOM 1691 C C . ASP A 1 236 ? -52.742 -21.568 32.756 1.00 59.72 236 ASP A C 1
ATOM 1693 O O . ASP A 1 236 ? -53.443 -22.154 33.585 1.00 59.72 236 ASP A O 1
ATOM 1697 N N . HIS A 1 237 ? -53.208 -20.521 32.078 1.00 60.09 237 HIS A N 1
ATOM 1698 C CA . HIS A 1 237 ? -54.621 -20.161 32.072 1.00 60.09 237 HIS A CA 1
ATOM 1699 C C . HIS A 1 237 ? -55.288 -20.778 30.846 1.00 60.09 237 HIS A C 1
ATOM 1701 O O . HIS A 1 237 ? -55.267 -20.231 29.744 1.00 60.09 237 HIS A O 1
ATOM 1707 N N . VAL A 1 238 ? -55.890 -21.944 31.075 1.00 53.28 238 VAL A N 1
ATOM 1708 C CA . VAL A 1 238 ? -56.828 -22.606 30.168 1.00 53.28 238 VAL A CA 1
ATOM 1709 C C . VAL A 1 238 ? -58.258 -22.171 30.515 1.00 53.28 238 VAL A C 1
ATOM 1711 O O . VAL A 1 238 ? -58.709 -22.414 31.630 1.00 53.28 238 VAL A O 1
ATOM 1714 N N . GLY A 1 239 ? -58.969 -21.617 29.520 1.00 48.19 239 GLY A N 1
ATOM 1715 C CA . GLY A 1 239 ? -60.443 -21.563 29.396 1.00 48.19 239 GLY A CA 1
ATOM 1716 C C . GLY A 1 239 ? -61.145 -20.470 30.214 1.00 48.19 239 GLY A C 1
ATOM 1717 O O . GLY A 1 239 ? -60.849 -20.283 31.383 1.00 48.19 239 GLY A O 1
ATOM 1718 N N . GLY A 1 240 ? -62.112 -19.690 29.724 1.00 44.81 240 GLY A N 1
ATOM 1719 C CA . GLY A 1 240 ? -63.006 -19.632 28.548 1.00 44.81 240 GLY A CA 1
ATOM 1720 C C . GLY A 1 240 ? -64.045 -18.522 28.885 1.00 44.81 240 GLY A C 1
ATOM 1721 O O . GLY A 1 240 ? -63.750 -17.723 29.775 1.00 44.81 240 GLY A O 1
ATOM 1722 N N . PRO A 1 241 ? -65.300 -18.489 28.393 1.00 52.81 241 PRO A N 1
ATOM 1723 C CA . PRO A 1 241 ? -65.878 -18.809 27.086 1.00 52.81 241 PRO A CA 1
ATOM 1724 C C . PRO A 1 241 ? -66.612 -17.590 26.441 1.00 52.81 241 PRO A C 1
ATOM 1726 O O . PRO A 1 241 ? -66.881 -16.599 27.106 1.00 52.81 241 PRO A O 1
ATOM 1729 N N . GLY A 1 242 ? -66.972 -17.721 25.156 1.00 49.09 242 GLY A N 1
ATOM 1730 C CA . GLY A 1 242 ? -68.177 -17.178 24.489 1.00 49.09 242 GLY A CA 1
ATOM 1731 C C . GLY A 1 242 ? -68.575 -15.697 24.620 1.00 49.09 242 GLY A C 1
ATOM 1732 O O . GLY A 1 242 ? -68.989 -15.263 25.685 1.00 49.09 242 GLY A O 1
ATOM 1733 N N . HIS A 1 243 ? -68.617 -14.995 23.481 1.00 44.06 243 HIS A N 1
ATOM 1734 C CA . HIS A 1 243 ? -69.813 -14.344 22.914 1.00 44.06 243 HIS A CA 1
ATOM 1735 C C . HIS A 1 243 ? -69.561 -13.962 21.452 1.00 44.06 243 HIS A C 1
ATOM 1737 O O . HIS A 1 243 ? -68.410 -13.586 21.137 1.00 44.06 243 HIS A O 1
#

Foldseek 3Di:
DDDDDDDDDDDDDDDDDDDDDDDDPDDPPPPVVVLLLQLQLLLCCQVLVHSQQSSQLSVCQQAQHKGKGKDWDWDQDPVRDIDIDIDIDIDGQLDGHDDSLRSLLQSLQLCLLCVVLVRNRDDPVSSCCSAQWDWDQHPVRDIDTHCHSRNCVNVVDDSQRSCVVSVSPGSCVSSVVSVVSSVVSSVVVVVVVPPPDPDDDDDDDDDDDDPDDPDPPDDDDDDDDDDDDDDDDDDDDDDDDDD

Solvent-accessible surface area (backbone atoms only — not comparable to full-atom values): 15198 Å² total; per-residue (Å²): 132,84,86,86,88,90,84,90,85,86,85,89,86,86,84,91,79,89,80,81,85,78,84,77,90,77,72,100,63,52,70,66,57,55,48,54,51,53,30,49,15,62,54,34,17,67,59,41,70,31,63,69,28,10,42,32,49,52,52,14,41,40,65,37,37,70,28,62,26,63,32,75,45,80,43,76,45,97,88,74,49,76,45,83,46,76,46,79,42,74,50,64,60,58,32,65,64,34,54,72,70,52,44,51,50,45,51,38,51,22,50,46,51,38,42,74,74,70,42,76,75,45,47,42,66,46,51,45,14,28,33,48,24,40,74,36,74,46,97,86,70,49,75,48,80,38,73,13,51,32,33,43,43,57,74,65,48,49,70,64,50,46,22,52,76,70,61,58,50,60,47,64,59,47,52,48,54,45,48,54,47,39,51,49,43,51,52,56,57,62,60,69,74,61,82,85,73,90,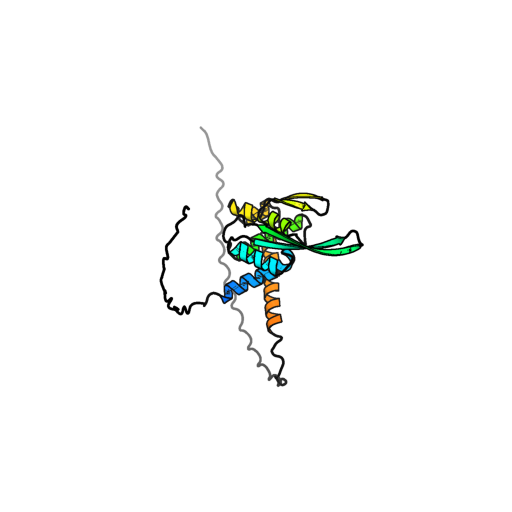79,90,78,85,80,87,81,81,85,77,88,78,78,82,78,77,82,79,74,80,79,77,80,76,80,77,76,80,78,78,79,79,78,78,83,78,80,85,83,76,87,86,81,90,135

Secondary structure (DSSP, 8-state):
---------------------------TTHHHHHHHHHHHHHHHHHHHTSHHHHHHHHHHHHHT--EEEEEEEEEE-TTS-EEEEEEEEEE--SSS---HHHHHHHHHHHHHHHHHTT-SS--HHHHHHHHH-EEEE-TTS-EEEE--HHHHHHTT--HHHHHHHTT---HHHHHHHHHHHHHHHHHHHHHHTTTT--S-----PPPPPPPPPPP---PPPPPP-PPPPPPPPPP--------

Sequence (243 aa):
MKSHRPVLTALAAGLLAAFAASAFAAGGTTTTTTTESSKLATTYTTFAGSDANANALVDGLRNGTAITLETTSTVKNANGTTSTVTTPTTFQPATGKLGYGNVNIALALAEADLGKLGITDPTAAQIEAALNGGTVTLADGSTENLQGVLALRAQGEGWGQISKTLGTGKLGDVVSASKTRHSQAGATHMQHGSEMASSNRPEHPVHPDRPQRPDVSQHPEMPQHPQVPHRPDIPDHVGGPGH